Protein AF-A0A1Q4Z121-F1 (afdb_monomer_lite)

Secondary structure (DSSP, 8-state):
-HHHHHHHHHHHHHHHHHHHHHHTT-PPPHHHHHHHHHHHHHHHH-HHHHHHHHTT---SPPP---------------PPPP--------PPPHHHHHHHHHHHHHHHHHHHHHHHHHHHHHHHHHHHHHHHHHHHHHHHHHHHHHHHHHHHHHHHHHHHHHHHHHHHHHHHHHHHHHHHHHHHHHHHHHHHHHHHHHHHHHHHHHH--

Foldseek 3Di:
DVVVVVLVVLLVVLVVVQVVCVVVVRHDDPVRSVLSSQQSQQLVVDVVSVVCVVVVNCPDRDDRPPDDPDPDDDDDDDDDDDDDDDDDDDDDDPPPVVVVVVVVVVVVVVVVVVVVVVVVVVVVVVVVVVVVVVVVVVVVVVVVVVVVVVVVVVVVVVVVVVVVVVVVVVVVVVVVVVVVVVVVVVVVVVVVVVVVVVVVVVVVVVPPD

pLDDT: mean 79.65, std 21.48, range [29.28, 98.81]

Radius of gyration: 47.15 Å; chains: 1; bounding box: 92×35×162 Å

Structure (mmCIF, N/CA/C/O backbone):
data_AF-A0A1Q4Z121-F1
#
_entry.id   AF-A0A1Q4Z121-F1
#
loop_
_atom_site.group_PDB
_atom_site.id
_atom_site.type_symbol
_atom_site.label_atom_id
_atom_site.label_alt_id
_atom_site.label_comp_id
_atom_site.label_asym_id
_atom_site.label_entity_id
_atom_site.label_seq_id
_atom_site.pdbx_PDB_ins_code
_atom_site.Cartn_x
_atom_site.Cartn_y
_atom_site.Cartn_z
_atom_site.occupancy
_atom_site.B_iso_or_equiv
_atom_site.auth_seq_id
_atom_site.auth_comp_id
_atom_site.auth_asym_id
_atom_site.auth_atom_id
_atom_site.pdbx_PDB_model_num
ATOM 1 N N . MET A 1 1 ? 6.883 9.339 -44.380 1.00 45.78 1 MET A N 1
ATOM 2 C CA . MET A 1 1 ? 7.178 8.280 -43.385 1.00 45.78 1 MET A CA 1
ATOM 3 C C . MET A 1 1 ? 6.804 8.676 -41.949 1.00 45.78 1 MET A C 1
ATOM 5 O O . MET A 1 1 ? 6.258 7.829 -41.258 1.00 45.78 1 MET A O 1
ATOM 9 N N . ALA A 1 2 ? 6.999 9.931 -41.513 1.00 58.31 2 ALA A N 1
ATOM 10 C CA . ALA A 1 2 ? 6.717 10.377 -40.133 1.00 58.31 2 ALA A CA 1
ATOM 11 C C . ALA A 1 2 ? 5.246 10.229 -39.667 1.00 58.31 2 ALA A C 1
ATOM 13 O O . ALA A 1 2 ? 4.989 9.818 -38.541 1.00 58.31 2 ALA A O 1
ATOM 14 N N . SER A 1 3 ? 4.272 10.472 -40.552 1.00 67.38 3 SER A N 1
ATOM 15 C CA . SER A 1 3 ? 2.836 10.428 -40.212 1.00 67.38 3 SER A CA 1
ATOM 16 C C . SER A 1 3 ? 2.341 9.042 -39.750 1.00 67.38 3 SER A C 1
ATOM 18 O O . SER A 1 3 ? 1.486 8.954 -38.872 1.00 67.38 3 SER A O 1
ATOM 20 N N . ARG A 1 4 ? 2.919 7.945 -40.266 1.00 65.94 4 ARG A N 1
ATOM 21 C CA . ARG A 1 4 ? 2.495 6.575 -39.913 1.00 65.94 4 ARG A CA 1
ATOM 22 C C . ARG A 1 4 ? 2.974 6.158 -38.519 1.00 65.94 4 ARG A C 1
ATOM 24 O O . ARG A 1 4 ? 2.234 5.503 -37.796 1.00 65.94 4 ARG A O 1
ATOM 31 N N . GLN A 1 5 ? 4.190 6.566 -38.149 1.00 65.56 5 GLN A N 1
ATOM 32 C CA . GLN A 1 5 ? 4.759 6.334 -36.817 1.00 65.56 5 GLN A CA 1
ATOM 33 C C . GLN A 1 5 ? 4.049 7.183 -35.757 1.00 65.56 5 GLN A C 1
ATOM 35 O O . GLN A 1 5 ? 3.742 6.686 -34.678 1.00 65.56 5 GLN A O 1
ATOM 40 N N . GLN A 1 6 ? 3.713 8.433 -36.090 1.00 69.12 6 GLN A N 1
ATOM 41 C CA . GLN A 1 6 ? 2.928 9.304 -35.217 1.00 69.12 6 GLN A CA 1
ATOM 42 C C . GLN A 1 6 ? 1.536 8.723 -34.934 1.00 69.12 6 GLN A C 1
ATOM 44 O O . GLN A 1 6 ? 1.128 8.664 -33.779 1.00 69.12 6 GLN A O 1
ATOM 49 N N . HIS A 1 7 ? 0.838 8.230 -35.960 1.00 72.56 7 HIS A N 1
ATOM 50 C CA . HIS A 1 7 ? -0.481 7.618 -35.791 1.00 72.56 7 HIS A CA 1
ATOM 51 C C . HIS A 1 7 ? -0.432 6.378 -34.882 1.00 72.56 7 HIS A C 1
ATOM 53 O O . HIS A 1 7 ? -1.232 6.246 -33.962 1.00 72.56 7 HIS A O 1
ATOM 59 N N . GLN A 1 8 ? 0.570 5.512 -35.071 1.00 73.50 8 GLN A N 1
ATOM 60 C CA . GLN A 1 8 ? 0.782 4.335 -34.220 1.00 73.50 8 GLN A CA 1
ATOM 61 C C . GLN A 1 8 ? 1.051 4.708 -32.757 1.00 73.50 8 GLN A C 1
ATOM 63 O O . GLN A 1 8 ? 0.526 4.058 -31.854 1.00 73.50 8 GLN A O 1
ATOM 68 N N . LEU A 1 9 ? 1.836 5.764 -32.521 1.00 77.69 9 LEU A N 1
ATOM 69 C CA . LEU A 1 9 ? 2.133 6.249 -31.175 1.00 77.69 9 LEU A CA 1
ATOM 70 C C . LEU A 1 9 ? 0.883 6.821 -30.492 1.00 77.69 9 LEU A C 1
ATOM 72 O O . LEU A 1 9 ? 0.633 6.515 -29.328 1.00 77.69 9 LEU A O 1
ATOM 76 N N . VAL A 1 10 ? 0.077 7.605 -31.213 1.00 77.44 10 VAL A N 1
ATOM 77 C CA . VAL A 1 10 ? -1.160 8.191 -30.673 1.00 77.44 10 VAL A CA 1
ATOM 78 C C . VAL A 1 10 ? -2.188 7.108 -30.335 1.00 77.44 10 VAL A C 1
ATOM 80 O O . VAL A 1 10 ? -2.747 7.134 -29.241 1.00 77.44 10 VAL A O 1
ATOM 83 N N . THR A 1 11 ? -2.376 6.110 -31.202 1.00 75.94 11 THR A N 1
ATOM 84 C CA . THR A 1 11 ? -3.257 4.965 -30.917 1.00 75.94 11 THR A CA 1
ATOM 85 C C . THR A 1 11 ? -2.770 4.147 -29.718 1.00 75.94 11 THR A C 1
ATOM 87 O O . THR A 1 11 ? -3.571 3.701 -28.896 1.00 75.94 11 THR A O 1
ATOM 90 N N . ALA A 1 12 ? -1.455 3.960 -29.567 1.00 76.75 12 ALA A N 1
ATOM 91 C CA . ALA A 1 12 ? -0.898 3.279 -28.398 1.00 76.75 12 ALA A CA 1
ATOM 92 C C . ALA A 1 12 ? -1.146 4.071 -27.100 1.00 76.75 12 ALA A C 1
ATOM 94 O O . ALA A 1 12 ? -1.531 3.490 -26.088 1.00 76.75 12 ALA A O 1
ATOM 95 N N . LEU A 1 13 ? -0.985 5.397 -27.134 1.00 78.12 13 LEU A N 1
ATOM 96 C CA . LEU A 1 13 ? -1.256 6.283 -25.998 1.00 78.12 13 LEU A CA 1
ATOM 97 C C . LEU A 1 13 ? -2.737 6.284 -25.595 1.00 78.12 13 LEU A C 1
ATOM 99 O O . LEU A 1 13 ? -3.041 6.195 -24.406 1.00 78.12 13 LEU A O 1
ATOM 103 N N . ALA A 1 14 ? -3.654 6.326 -26.564 1.00 78.25 14 ALA A N 1
ATOM 104 C CA . ALA A 1 14 ? -5.091 6.288 -26.300 1.00 78.25 14 ALA A CA 1
ATOM 105 C C . ALA A 1 14 ? -5.534 4.959 -25.667 1.00 78.25 14 ALA A C 1
ATOM 107 O O . ALA A 1 14 ? -6.323 4.955 -24.722 1.00 78.25 14 ALA A O 1
ATOM 108 N N . ARG A 1 15 ? -4.970 3.829 -26.115 1.00 80.38 15 ARG A N 1
ATOM 109 C CA . ARG A 1 15 ? -5.227 2.509 -25.511 1.00 80.38 15 ARG A CA 1
ATOM 110 C C . ARG A 1 15 ? -4.712 2.415 -24.077 1.00 80.38 15 ARG A C 1
ATOM 112 O O . ARG A 1 15 ? -5.445 1.969 -23.203 1.00 80.38 15 ARG A O 1
ATOM 119 N N . THR A 1 16 ? -3.509 2.921 -23.811 1.00 82.94 16 THR A N 1
ATOM 120 C CA . THR A 1 16 ? -2.965 2.981 -22.445 1.00 82.94 16 THR A CA 1
ATOM 121 C C . THR A 1 16 ? -3.844 3.834 -21.524 1.00 82.94 16 THR A C 1
ATOM 123 O O . THR A 1 16 ? -4.100 3.451 -20.384 1.00 82.94 16 THR A O 1
ATOM 126 N N . ALA A 1 17 ? -4.365 4.964 -22.014 1.00 78.56 17 ALA A N 1
ATOM 127 C CA . ALA A 1 17 ? -5.310 5.786 -21.258 1.00 78.56 17 ALA A CA 1
ATOM 128 C C . ALA A 1 17 ? -6.631 5.042 -20.970 1.00 78.56 17 ALA A C 1
ATOM 130 O O . ALA A 1 17 ? -7.151 5.127 -19.857 1.00 78.56 17 ALA A O 1
ATOM 131 N N . ALA A 1 18 ? -7.136 4.264 -21.934 1.00 77.81 18 ALA A N 1
ATOM 132 C CA . ALA A 1 18 ? -8.317 3.414 -21.764 1.00 77.81 18 ALA A CA 1
ATOM 133 C C . ALA A 1 18 ? -8.128 2.364 -20.659 1.00 77.81 18 ALA A C 1
ATOM 135 O O . ALA A 1 18 ? -9.020 2.139 -19.838 1.00 77.81 18 ALA A O 1
ATOM 136 N N . ASP A 1 19 ? -6.960 1.723 -20.638 1.00 80.94 19 ASP A N 1
ATOM 137 C CA . ASP A 1 19 ? -6.625 0.669 -19.682 1.00 80.94 19 ASP A CA 1
ATOM 138 C C . ASP A 1 19 ? -6.449 1.225 -18.261 1.00 80.94 19 ASP A C 1
ATOM 140 O O . ASP A 1 19 ? -6.929 0.630 -17.290 1.00 80.94 19 ASP A O 1
ATOM 144 N N . LEU A 1 20 ? -5.846 2.410 -18.131 1.00 83.88 20 LEU A N 1
ATOM 145 C CA . LEU A 1 20 ? -5.756 3.136 -16.862 1.00 83.88 20 LEU A CA 1
ATOM 146 C C . LEU A 1 20 ? -7.139 3.530 -16.330 1.00 83.88 20 LEU A C 1
ATOM 148 O O . LEU A 1 20 ? -7.433 3.311 -15.156 1.00 83.88 20 LEU A O 1
ATOM 152 N N . ALA A 1 21 ? -8.016 4.049 -17.190 1.00 79.56 21 ALA A N 1
ATOM 153 C CA . ALA A 1 21 ? -9.373 4.428 -16.808 1.00 79.56 21 ALA A CA 1
ATOM 154 C C . ALA A 1 21 ? -10.216 3.209 -16.384 1.00 79.56 21 ALA A C 1
ATOM 156 O O . ALA A 1 21 ? -10.934 3.260 -15.383 1.00 79.56 21 ALA A O 1
ATOM 157 N N . ARG A 1 22 ? -10.049 2.065 -17.065 1.00 81.62 22 ARG A N 1
ATOM 158 C CA . ARG A 1 22 ? -10.663 0.787 -16.669 1.00 81.62 22 ARG A CA 1
ATOM 159 C C . ARG A 1 22 ? -10.181 0.321 -15.294 1.00 81.62 22 ARG A C 1
ATOM 161 O O . ARG A 1 22 ? -10.993 -0.116 -14.484 1.00 81.62 22 ARG A O 1
ATOM 168 N N . THR A 1 23 ? -8.886 0.463 -15.015 1.00 78.00 23 THR A N 1
ATOM 169 C CA . THR A 1 23 ? -8.283 0.120 -13.713 1.00 78.00 23 THR A CA 1
ATOM 170 C C . THR A 1 23 ? -8.795 1.034 -12.592 1.00 78.00 23 THR A C 1
ATOM 172 O O . THR A 1 23 ? -8.972 0.588 -11.463 1.00 78.00 23 THR A O 1
ATOM 175 N N . ALA A 1 24 ? -9.119 2.290 -12.912 1.00 79.62 24 ALA A N 1
ATOM 176 C CA . ALA A 1 24 ? -9.751 3.253 -12.009 1.00 79.62 24 ALA A CA 1
ATOM 177 C C . ALA A 1 24 ? -11.286 3.091 -11.881 1.00 79.62 24 ALA A C 1
ATOM 179 O O . ALA A 1 24 ? -11.941 3.916 -11.243 1.00 79.62 24 ALA A O 1
ATOM 180 N N . GLY A 1 25 ? -11.878 2.055 -12.490 1.00 77.00 25 GLY A N 1
ATOM 181 C CA . GLY A 1 25 ? -13.318 1.780 -12.429 1.00 77.00 25 GLY A CA 1
ATOM 182 C C . GLY A 1 25 ? -14.188 2.674 -13.320 1.00 77.00 25 GLY A C 1
ATOM 183 O O . GLY A 1 25 ? -15.404 2.700 -13.150 1.00 77.00 25 GLY A O 1
ATOM 184 N N . GLN A 1 26 ? -13.591 3.399 -14.269 1.00 78.56 26 GLN A N 1
ATOM 185 C CA . GLN A 1 26 ? -14.272 4.288 -15.216 1.00 78.56 26 GLN A CA 1
ATOM 186 C C . GLN A 1 26 ? -13.973 3.827 -16.654 1.00 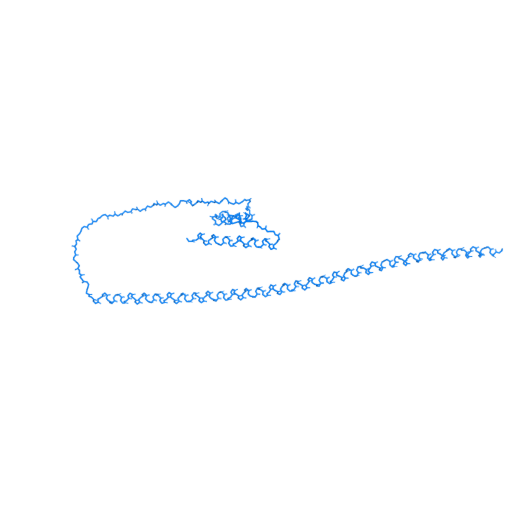78.56 26 GLN A C 1
ATOM 188 O O . GLN A 1 26 ? -13.114 4.402 -17.324 1.00 78.56 26 GLN A O 1
ATOM 193 N N . PRO A 1 27 ? -14.609 2.743 -17.140 1.00 77.12 27 PRO A N 1
ATOM 194 C CA . PRO A 1 27 ? -14.329 2.215 -18.470 1.00 77.12 27 PRO A CA 1
ATOM 195 C C . PRO A 1 27 ? -14.704 3.231 -19.556 1.00 77.12 27 PRO A C 1
ATOM 197 O O . PRO A 1 27 ? -15.816 3.756 -19.584 1.00 77.12 27 PRO A O 1
ATOM 200 N N . VAL A 1 28 ? -13.770 3.480 -20.470 1.00 77.38 28 VAL A N 1
ATOM 201 C CA . VAL A 1 28 ? -13.947 4.399 -21.601 1.00 77.38 28 VAL A CA 1
ATOM 202 C C . VAL A 1 28 ? -14.494 3.619 -22.797 1.00 77.38 28 VAL A C 1
ATOM 204 O O . VAL A 1 28 ? -13.984 2.545 -23.114 1.00 77.38 28 VAL A O 1
ATOM 207 N N . SER A 1 29 ? -15.540 4.136 -23.442 1.00 76.25 29 SER A N 1
ATOM 208 C CA . SER A 1 29 ? -16.157 3.519 -24.621 1.00 76.25 29 SER A CA 1
ATOM 209 C C . SER A 1 29 ? -15.385 3.840 -25.907 1.00 76.25 29 SER A C 1
ATOM 211 O O . SER A 1 29 ? -14.732 4.879 -26.005 1.00 76.25 29 SER A O 1
ATOM 213 N N . ASP A 1 30 ? -15.486 2.975 -26.920 1.00 72.19 30 ASP A N 1
ATOM 214 C CA . ASP A 1 30 ? -14.786 3.138 -28.207 1.00 72.19 30 ASP A CA 1
ATOM 215 C C . ASP A 1 30 ? -14.999 4.509 -28.888 1.00 72.19 30 ASP A C 1
ATOM 217 O O . ASP A 1 30 ? -14.025 5.063 -29.404 1.00 72.19 30 ASP A O 1
ATOM 221 N N . PRO A 1 31 ? -16.201 5.126 -28.855 1.00 72.88 31 PRO A N 1
ATOM 222 C CA . PRO A 1 31 ? -16.390 6.483 -29.374 1.00 72.88 31 PRO A CA 1
ATOM 223 C C . PRO A 1 31 ? -15.551 7.531 -28.631 1.00 72.88 31 PRO A C 1
ATOM 225 O O . PRO A 1 31 ? -14.963 8.408 -29.256 1.00 72.88 31 PRO A O 1
ATOM 228 N N . VAL A 1 32 ? -15.430 7.405 -27.307 1.00 72.94 32 VAL A N 1
ATOM 229 C CA . VAL A 1 32 ? -14.644 8.332 -26.479 1.00 72.94 32 VAL A CA 1
ATOM 230 C C . VAL A 1 32 ? -13.145 8.127 -26.708 1.00 72.94 32 VAL A C 1
ATOM 232 O O . VAL A 1 32 ? -12.384 9.091 -26.725 1.00 72.94 32 VAL A O 1
ATOM 235 N N . LEU A 1 33 ? -12.701 6.893 -26.965 1.00 74.06 33 LEU A N 1
ATOM 236 C CA . LEU A 1 33 ? -11.317 6.629 -27.372 1.00 74.06 33 LEU A CA 1
ATOM 237 C C . LEU A 1 33 ? -10.982 7.276 -28.714 1.00 74.06 33 LEU A C 1
ATOM 239 O O . LEU A 1 33 ? -9.911 7.866 -28.853 1.00 74.06 33 LEU A O 1
ATOM 243 N N . HIS A 1 34 ? -11.909 7.228 -29.669 1.00 72.94 34 HIS A N 1
ATOM 244 C CA . HIS A 1 34 ? -11.736 7.892 -30.956 1.00 72.94 34 HIS A CA 1
ATOM 245 C C . HIS A 1 34 ? -11.626 9.420 -30.809 1.00 72.94 34 HIS A C 1
ATOM 247 O O . HIS A 1 34 ? -10.771 10.041 -31.439 1.00 72.94 34 HIS A O 1
ATOM 253 N N . GLU A 1 35 ? -12.421 10.032 -29.930 1.00 71.50 35 GLU A N 1
ATOM 254 C CA . GLU A 1 35 ? -12.340 11.470 -29.631 1.00 71.50 35 GLU A CA 1
ATOM 255 C C . GLU A 1 35 ? -11.022 11.864 -28.939 1.00 71.50 35 GLU A C 1
ATOM 257 O O . GLU A 1 35 ? -10.434 12.912 -29.239 1.00 71.50 35 GLU A O 1
ATOM 262 N N . ILE A 1 36 ? -10.508 11.010 -28.049 1.00 75.62 36 ILE A N 1
ATOM 263 C CA . ILE A 1 36 ? -9.197 11.193 -27.410 1.00 75.62 36 ILE A CA 1
ATOM 264 C C . ILE A 1 36 ? -8.084 11.141 -28.462 1.00 75.62 36 ILE A C 1
ATOM 266 O O . ILE A 1 36 ? -7.213 12.014 -28.485 1.00 75.62 36 ILE A O 1
ATOM 270 N N . GLU A 1 37 ? -8.124 10.164 -29.371 1.00 77.00 37 GLU A N 1
ATOM 271 C CA . GLU A 1 37 ? -7.163 10.065 -30.472 1.00 77.00 37 GLU A CA 1
ATOM 272 C C . GLU A 1 37 ? -7.203 11.305 -31.371 1.00 77.00 37 GLU A C 1
ATOM 274 O O . GLU A 1 37 ? -6.148 11.848 -31.707 1.00 77.00 37 GLU A O 1
ATOM 279 N N . GLN A 1 38 ? -8.390 11.797 -31.729 1.00 72.25 38 GLN A N 1
ATOM 280 C CA . GLN A 1 38 ? -8.544 13.012 -32.535 1.00 72.25 38 GLN A CA 1
ATOM 281 C C . GLN A 1 38 ? -7.984 14.252 -31.828 1.00 72.25 38 GLN A C 1
ATOM 283 O O . GLN A 1 38 ? -7.268 15.047 -32.443 1.00 72.25 38 GLN A O 1
ATOM 288 N N . THR A 1 39 ? -8.225 14.384 -30.523 1.00 71.06 39 THR A N 1
ATOM 289 C CA . THR A 1 39 ? -7.695 15.489 -29.712 1.00 71.06 39 THR A CA 1
ATOM 290 C C . THR A 1 39 ? -6.166 15.473 -29.678 1.00 71.06 39 THR A C 1
ATOM 292 O O . THR A 1 39 ? -5.526 16.507 -29.881 1.00 71.06 39 THR A O 1
ATOM 295 N N . LEU A 1 40 ? -5.563 14.297 -29.488 1.00 73.12 40 LEU A N 1
ATOM 296 C CA . LEU A 1 40 ? -4.108 14.127 -29.486 1.00 73.12 40 LEU A CA 1
ATOM 297 C C . LEU A 1 40 ? -3.487 14.443 -30.853 1.00 73.12 40 LEU A C 1
ATOM 299 O O . LEU A 1 40 ? -2.443 15.093 -30.919 1.00 73.12 40 LEU A O 1
ATOM 303 N N . HIS A 1 41 ? -4.140 14.052 -31.951 1.00 74.94 41 HIS A N 1
ATOM 304 C CA . HIS A 1 41 ? -3.703 14.442 -33.293 1.00 74.94 41 HIS A CA 1
ATOM 305 C C . HIS A 1 41 ? -3.781 15.963 -33.496 1.00 74.94 41 HIS A C 1
ATOM 307 O O . HIS A 1 41 ? -2.830 16.553 -34.010 1.00 74.94 41 HIS A O 1
ATOM 313 N N . GLY A 1 42 ? -4.861 16.612 -33.049 1.00 69.19 42 GLY A N 1
ATOM 314 C CA . GLY A 1 42 ? -5.031 18.065 -33.146 1.00 69.19 42 GLY A CA 1
ATOM 315 C C . GLY A 1 42 ? -3.969 18.852 -32.372 1.00 69.19 42 GLY A C 1
ATOM 316 O O . GLY A 1 42 ? -3.417 19.823 -32.895 1.00 69.19 42 GLY A O 1
ATOM 317 N N . VAL A 1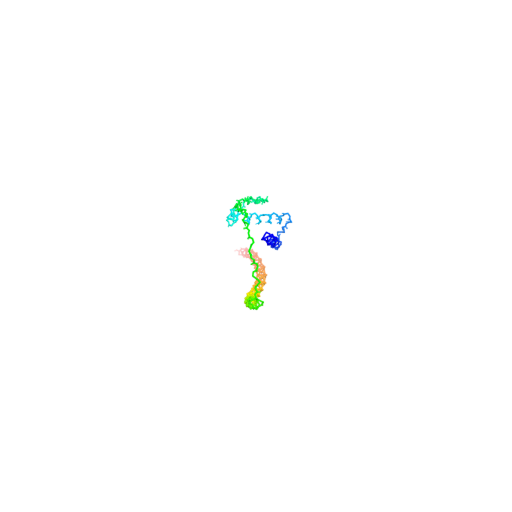 43 ? -3.628 18.391 -31.165 1.00 71.12 43 VAL A N 1
ATOM 318 C CA . VAL A 1 43 ? -2.568 18.959 -30.313 1.00 71.12 43 VAL A CA 1
ATOM 319 C C . VAL A 1 43 ? -1.192 18.847 -30.972 1.00 71.12 43 VAL A C 1
ATOM 321 O O . VAL A 1 43 ? -0.427 19.808 -30.964 1.00 71.12 43 VAL A O 1
ATOM 324 N N . LEU A 1 44 ? -0.874 17.695 -31.565 1.00 69.44 44 LEU A N 1
ATOM 325 C CA . LEU A 1 44 ? 0.429 17.466 -32.196 1.00 69.44 44 LEU A CA 1
ATOM 326 C C . LEU A 1 44 ? 0.573 18.161 -33.556 1.00 69.44 44 LEU A C 1
ATOM 328 O O . LEU A 1 44 ? 1.692 18.447 -33.975 1.00 69.44 44 LEU A O 1
ATOM 332 N N . ALA A 1 45 ? -0.535 18.431 -34.247 1.00 71.06 45 ALA A N 1
ATOM 333 C CA . ALA A 1 45 ? -0.529 19.118 -35.535 1.00 71.06 45 ALA A CA 1
ATOM 334 C C . ALA A 1 45 ? -0.404 20.649 -35.409 1.00 71.06 45 ALA A C 1
ATOM 336 O O . ALA A 1 45 ? 0.080 21.291 -36.339 1.00 71.06 45 ALA A O 1
ATOM 337 N N . HIS A 1 46 ? -0.805 21.241 -34.275 1.00 67.81 46 HIS A N 1
ATOM 338 C CA . HIS A 1 46 ? -0.871 22.696 -34.107 1.00 67.81 46 HIS A CA 1
ATOM 339 C C . HIS A 1 46 ? -0.156 23.170 -32.830 1.00 67.81 46 HIS A C 1
ATOM 341 O O . HIS A 1 46 ? -0.672 22.979 -31.725 1.00 67.81 46 HIS A O 1
ATOM 347 N N . PRO A 1 47 ? 0.975 23.893 -32.948 1.00 63.78 47 PRO A N 1
ATOM 348 C CA . PRO A 1 47 ? 1.734 24.386 -31.794 1.00 63.78 47 PRO A CA 1
ATOM 349 C C . PRO A 1 47 ? 0.909 25.240 -30.815 1.00 63.78 47 PRO A C 1
ATOM 351 O O . PRO A 1 47 ? 1.061 25.116 -29.601 1.00 63.78 47 PRO A O 1
ATOM 354 N N . GLY A 1 48 ? -0.026 26.053 -31.324 1.00 62.31 48 GLY A N 1
ATOM 355 C CA . GLY A 1 48 ? -0.918 26.875 -30.493 1.00 62.31 48 GLY A CA 1
ATOM 356 C C . GLY A 1 48 ? -1.976 26.080 -29.714 1.00 62.31 48 GLY A C 1
ATOM 357 O O . GLY A 1 48 ? -2.494 26.569 -28.711 1.00 62.31 48 GLY A O 1
ATOM 358 N N . VAL A 1 49 ? -2.285 24.850 -30.138 1.00 64.25 49 VAL A N 1
ATOM 359 C CA . VAL A 1 49 ? -3.190 23.927 -29.430 1.00 64.25 49 VAL A CA 1
ATOM 360 C C . VAL A 1 49 ? -2.422 23.177 -28.336 1.00 64.25 49 VAL A C 1
ATOM 362 O O . VAL A 1 49 ? -2.930 23.022 -27.225 1.00 64.25 49 VAL A O 1
ATOM 365 N N . ALA A 1 50 ? -1.162 22.806 -28.591 1.00 64.62 50 ALA A N 1
ATOM 366 C CA . ALA A 1 50 ? -0.269 22.224 -27.586 1.00 64.62 50 ALA A CA 1
ATOM 367 C C . ALA A 1 50 ? 0.010 23.162 -26.401 1.00 64.62 50 ALA A C 1
ATOM 369 O O . ALA A 1 50 ? 0.052 22.716 -25.254 1.00 64.62 50 ALA A O 1
ATOM 370 N N . GLU A 1 51 ? 0.135 24.466 -26.650 1.00 63.00 51 GLU A N 1
ATOM 371 C CA . GLU A 1 51 ? 0.315 25.467 -25.593 1.00 63.00 51 GLU A CA 1
ATOM 372 C C . GLU A 1 51 ? -0.944 25.653 -24.722 1.00 63.00 51 GLU A C 1
ATOM 374 O O . GLU A 1 51 ? -0.854 25.913 -23.521 1.00 63.00 51 GLU A O 1
ATOM 379 N N . GLN A 1 52 ? -2.136 25.491 -25.298 1.00 69.81 52 GLN A N 1
ATOM 380 C CA . GLN A 1 52 ? -3.394 25.538 -24.545 1.00 69.81 52 GLN A CA 1
ATOM 381 C C . GLN A 1 52 ? -3.623 24.257 -23.732 1.00 69.81 52 GLN A C 1
ATOM 383 O O . GLN A 1 52 ? -4.087 24.333 -22.590 1.00 69.81 52 GLN A O 1
ATOM 388 N N . TRP A 1 53 ? -3.237 23.102 -24.285 1.00 68.50 53 TRP A N 1
ATOM 389 C CA . TRP A 1 53 ? -3.248 21.810 -23.596 1.00 68.50 53 TRP A CA 1
ATOM 390 C C . TRP A 1 53 ? -2.298 21.790 -22.394 1.00 68.50 53 TRP A C 1
ATOM 392 O O . TRP A 1 53 ? -2.716 21.446 -21.290 1.00 68.50 53 TRP A O 1
ATOM 402 N N . SER A 1 54 ? -1.045 22.229 -22.563 1.00 68.00 54 SER A N 1
ATOM 403 C CA . SER A 1 54 ? -0.048 22.240 -21.478 1.00 68.00 54 SER A CA 1
ATOM 404 C C . SER A 1 54 ? -0.430 23.159 -20.312 1.00 68.00 54 SER A C 1
ATOM 406 O O . SER A 1 54 ? -0.001 22.943 -19.181 1.00 68.00 54 SER A O 1
ATOM 408 N N . ARG A 1 55 ? -1.281 24.159 -20.570 1.00 73.50 55 ARG A N 1
ATOM 409 C CA . ARG A 1 55 ? -1.836 25.079 -19.568 1.00 73.50 55 ARG A CA 1
ATOM 410 C C . ARG A 1 55 ? -3.167 24.615 -18.965 1.00 73.50 55 ARG A C 1
ATOM 412 O O . ARG A 1 55 ? -3.740 25.359 -18.172 1.00 73.50 55 ARG A O 1
ATOM 419 N N . GLY A 1 56 ? -3.681 23.443 -19.349 1.00 65.75 56 GLY A N 1
ATOM 420 C CA . GLY A 1 56 ? -4.948 22.902 -18.846 1.00 65.75 56 GLY A CA 1
ATOM 421 C C . GLY A 1 56 ? -6.183 23.714 -19.253 1.00 65.75 56 GLY A C 1
ATOM 422 O O . GLY A 1 56 ? -7.180 23.709 -18.539 1.00 65.75 56 GLY A O 1
ATOM 423 N N . ARG A 1 57 ? -6.122 24.453 -20.371 1.00 63.75 57 ARG A N 1
ATOM 424 C CA . ARG A 1 57 ? -7.199 25.347 -20.841 1.00 63.75 57 ARG A CA 1
ATOM 425 C C . ARG A 1 57 ? -7.860 24.875 -22.137 1.00 63.75 57 ARG A C 1
ATOM 427 O O . ARG A 1 57 ? -8.384 25.691 -22.891 1.00 63.75 57 ARG A O 1
ATOM 434 N N . LEU A 1 58 ? -7.836 23.575 -22.421 1.00 63.41 58 LEU A N 1
ATOM 435 C CA . LEU A 1 58 ? -8.547 23.039 -23.578 1.00 63.41 58 LEU A CA 1
ATOM 436 C C . LEU A 1 58 ? -10.036 22.884 -23.233 1.00 63.41 58 LEU A C 1
ATOM 438 O O . LEU A 1 58 ? -10.420 21.967 -22.517 1.00 63.41 58 LEU A O 1
ATOM 442 N N . VAL A 1 59 ? -10.871 23.814 -23.702 1.00 56.44 59 VAL A N 1
ATOM 443 C CA . VAL A 1 59 ? -12.313 23.851 -23.371 1.00 56.44 59 VAL A CA 1
ATOM 444 C C . VAL A 1 59 ? -13.165 23.097 -24.410 1.00 56.44 59 VAL A C 1
ATOM 446 O O . VAL A 1 59 ? -14.332 22.809 -24.156 1.00 56.44 59 VAL A O 1
ATOM 449 N N . LYS A 1 60 ? -12.598 22.747 -25.577 1.00 55.06 60 LYS A N 1
ATOM 450 C CA . LYS A 1 60 ? -13.246 21.968 -26.652 1.00 55.06 60 LYS A CA 1
ATOM 451 C C . LYS A 1 60 ? -12.235 21.108 -27.418 1.00 55.06 60 LYS A C 1
ATOM 453 O O . LYS A 1 60 ? -11.069 21.490 -27.523 1.00 55.06 60 LYS A O 1
ATOM 458 N N . VAL A 1 61 ? -12.707 19.988 -27.976 1.00 55.22 61 VAL A N 1
ATOM 459 C CA . VAL A 1 61 ? -11.947 19.140 -28.912 1.00 55.22 61 VAL A CA 1
ATOM 460 C C . VAL A 1 61 ? -11.554 19.985 -30.137 1.00 55.22 61 VAL A C 1
ATOM 462 O O . VAL A 1 61 ? -12.440 20.596 -30.740 1.00 55.22 61 VAL A O 1
ATOM 465 N N . PRO A 1 62 ? -10.257 20.080 -30.491 1.00 56.12 62 PRO A N 1
ATOM 466 C CA . PRO A 1 62 ? -9.812 20.802 -31.678 1.00 56.12 62 PRO A CA 1
ATOM 467 C C . PRO A 1 62 ? -10.363 20.126 -32.935 1.00 56.12 62 PRO A C 1
ATOM 469 O O . PRO A 1 62 ? -10.279 18.906 -33.066 1.00 56.12 62 PRO A O 1
ATOM 472 N N . GLU A 1 63 ? -10.908 20.911 -33.861 1.00 52.19 63 GLU A N 1
ATOM 473 C CA . GLU A 1 63 ? -11.414 20.393 -35.133 1.00 52.19 63 GLU A CA 1
ATOM 474 C C . GLU A 1 63 ? -10.263 19.736 -35.911 1.00 52.19 63 GLU A C 1
ATOM 476 O O . GLU A 1 63 ? -9.192 20.327 -36.088 1.00 52.19 63 GLU A O 1
ATOM 481 N N . ALA A 1 64 ? -10.454 18.484 -36.333 1.00 48.59 64 ALA A N 1
ATOM 482 C CA . ALA A 1 64 ? -9.444 17.742 -37.071 1.00 48.59 64 ALA A CA 1
ATOM 483 C C . ALA A 1 64 ? -9.250 18.377 -38.456 1.00 48.59 64 ALA A C 1
ATOM 485 O O . ALA A 1 64 ? -9.998 18.105 -39.394 1.00 48.59 64 ALA A O 1
ATOM 486 N N . ALA A 1 65 ? -8.231 19.225 -38.594 1.00 43.81 65 ALA A N 1
ATOM 487 C CA . ALA A 1 65 ? -7.834 19.761 -39.886 1.00 43.81 65 ALA A CA 1
ATOM 488 C C . ALA A 1 65 ? -7.204 18.644 -40.735 1.00 43.81 65 ALA A C 1
ATOM 490 O O . ALA A 1 65 ? -6.004 18.376 -40.666 1.00 43.81 65 ALA A O 1
ATOM 491 N N . VAL A 1 66 ? -8.017 17.983 -41.559 1.00 48.91 66 VAL A N 1
ATOM 492 C CA . VAL A 1 66 ? -7.519 17.267 -42.736 1.00 48.91 66 VAL A CA 1
ATOM 493 C C . VAL A 1 66 ? -7.322 18.313 -43.830 1.00 48.91 66 VAL A C 1
ATOM 495 O O . VAL A 1 66 ? -8.252 18.656 -44.551 1.00 48.91 66 VAL A O 1
ATOM 498 N N . GLY A 1 67 ? -6.118 18.870 -43.926 1.00 37.62 67 GLY A N 1
ATOM 499 C CA . GLY A 1 67 ? -5.791 19.838 -44.970 1.00 37.62 67 GLY A CA 1
ATOM 500 C C . GLY A 1 67 ? -4.415 20.449 -44.771 1.00 37.62 67 GLY A C 1
ATOM 501 O O . GLY A 1 67 ? -4.259 21.403 -44.017 1.00 37.62 67 GLY A O 1
ATOM 502 N N . PHE A 1 68 ? -3.408 19.904 -45.453 1.00 39.06 68 PHE A N 1
ATOM 503 C CA . PHE A 1 68 ? -2.140 20.607 -45.620 1.00 39.06 68 PHE A CA 1
ATOM 504 C C . PHE A 1 68 ? -2.371 21.769 -46.588 1.00 39.06 68 PHE A C 1
ATOM 506 O O . PHE A 1 68 ? -2.638 21.541 -47.766 1.00 39.06 68 PHE A O 1
ATOM 513 N N . ALA A 1 69 ? -2.278 22.999 -46.087 1.00 37.12 69 ALA A N 1
ATOM 514 C CA . ALA A 1 69 ? -2.193 24.183 -46.926 1.00 37.12 69 ALA A CA 1
ATOM 515 C C . ALA A 1 69 ? -0.800 24.247 -47.580 1.00 37.12 69 ALA A C 1
ATOM 517 O O . ALA A 1 69 ? 0.213 24.418 -46.905 1.00 37.12 69 ALA A O 1
ATOM 518 N N . ASP A 1 70 ? -0.811 24.037 -48.895 1.00 36.19 70 ASP A N 1
ATOM 519 C CA . ASP A 1 70 ? 0.062 24.581 -49.936 1.00 36.19 70 ASP A CA 1
ATOM 520 C C . ASP A 1 70 ? 1.580 24.630 -49.698 1.00 36.19 70 ASP A C 1
ATOM 522 O O . ASP A 1 70 ? 2.153 25.624 -49.252 1.00 36.19 70 ASP A O 1
ATOM 526 N N . VAL A 1 71 ? 2.264 23.599 -50.205 1.00 33.59 71 VAL A N 1
ATOM 527 C CA . VAL A 1 71 ? 3.596 23.790 -50.793 1.00 33.59 71 VAL A CA 1
ATOM 528 C C . VAL A 1 71 ? 3.385 24.291 -52.219 1.00 33.59 71 VAL A C 1
ATOM 530 O O . VAL A 1 71 ? 2.970 23.536 -53.097 1.00 33.59 71 VAL A O 1
ATOM 533 N N . THR A 1 72 ? 3.667 25.568 -52.452 1.00 34.12 72 THR A N 1
ATOM 534 C CA . THR A 1 72 ? 3.717 26.163 -53.789 1.00 34.12 72 THR A CA 1
ATOM 535 C C . THR A 1 72 ? 4.827 25.501 -54.623 1.00 34.12 72 THR A C 1
ATOM 537 O O . THR A 1 72 ? 5.995 25.522 -54.227 1.00 34.12 72 THR A O 1
ATOM 540 N N . PRO A 1 73 ? 4.525 24.910 -55.796 1.00 40.25 73 PRO A N 1
ATOM 541 C CA . PRO A 1 73 ? 5.547 24.447 -56.718 1.00 40.25 73 PRO A CA 1
ATOM 542 C C . PRO A 1 73 ? 5.874 25.584 -57.686 1.00 40.25 73 PRO A C 1
ATOM 544 O O . PRO A 1 73 ? 5.062 25.951 -58.533 1.00 40.25 73 PRO A O 1
ATOM 547 N N . GLY A 1 74 ? 7.071 26.152 -57.589 1.00 29.28 74 GLY A N 1
ATOM 548 C CA . GLY A 1 74 ? 7.493 27.125 -58.588 1.00 29.28 74 GLY A CA 1
ATOM 549 C C . GLY A 1 74 ? 8.852 27.734 -58.316 1.00 29.28 74 GLY A C 1
ATOM 550 O O . GLY A 1 74 ? 8.970 28.688 -57.557 1.00 29.28 74 GLY A O 1
ATOM 551 N N . THR A 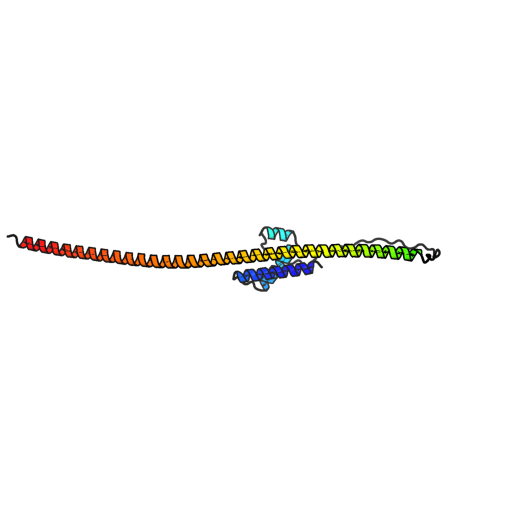1 75 ? 9.876 27.276 -59.030 1.00 32.56 75 THR A N 1
ATOM 552 C CA . THR A 1 75 ? 10.306 27.916 -60.289 1.00 32.56 75 THR A CA 1
ATOM 553 C C . THR A 1 75 ? 11.676 27.344 -60.659 1.00 32.56 75 THR A C 1
ATOM 555 O O . THR A 1 75 ? 12.675 27.609 -60.000 1.00 32.56 75 THR A O 1
ATOM 558 N N . VAL A 1 76 ? 11.724 26.566 -61.740 1.00 40.50 76 VAL A N 1
ATOM 559 C CA . VAL A 1 76 ? 12.954 26.258 -62.482 1.00 40.50 76 VAL A CA 1
ATOM 560 C C . VAL A 1 76 ? 12.952 27.121 -63.743 1.00 40.50 76 VAL A C 1
ATOM 562 O O . VAL A 1 76 ? 12.014 27.013 -64.532 1.00 40.50 76 VAL A O 1
ATOM 565 N N . PRO A 1 77 ? 13.988 27.946 -63.951 1.00 35.69 77 PRO A N 1
ATOM 566 C CA . PRO A 1 77 ? 14.434 28.323 -65.293 1.00 35.69 77 PRO A CA 1
ATOM 567 C C . PRO A 1 77 ? 15.975 28.213 -65.381 1.00 35.69 77 PRO A C 1
ATOM 569 O O . PRO A 1 77 ? 16.679 28.443 -64.410 1.00 35.69 77 PRO A O 1
ATOM 572 N N . THR A 1 78 ? 16.661 27.896 -66.471 1.00 31.42 78 THR A N 1
ATOM 573 C CA . THR A 1 78 ? 16.340 27.626 -67.867 1.00 31.42 78 THR A CA 1
ATOM 574 C C . THR A 1 78 ? 17.605 26.993 -68.460 1.00 31.42 78 THR A C 1
ATOM 576 O O . THR A 1 78 ? 18.728 27.371 -68.129 1.00 31.42 78 THR A O 1
ATOM 579 N N . ARG A 1 79 ? 17.415 26.029 -69.356 1.00 33.19 79 ARG A N 1
ATOM 580 C CA . ARG A 1 79 ? 18.428 25.430 -70.234 1.00 33.19 79 ARG A CA 1
ATOM 581 C C . ARG A 1 79 ? 18.807 26.393 -71.373 1.00 33.19 79 ARG A C 1
ATOM 583 O O . ARG A 1 79 ? 17.891 26.887 -72.025 1.00 33.19 79 ARG A O 1
ATOM 590 N N . PRO A 1 80 ? 20.094 26.535 -71.741 1.00 34.03 80 PRO A N 1
ATOM 591 C CA . PRO A 1 80 ? 20.477 26.905 -73.101 1.00 34.03 80 PRO A CA 1
ATOM 592 C C . PRO A 1 80 ? 20.684 25.665 -73.985 1.00 34.03 80 PRO A C 1
ATOM 594 O O . PRO A 1 80 ? 21.140 24.611 -73.540 1.00 34.03 80 PRO A O 1
ATOM 597 N N . ALA A 1 81 ? 20.284 25.809 -75.246 1.00 35.25 81 ALA A N 1
ATOM 598 C CA . ALA A 1 81 ? 20.368 24.833 -76.329 1.00 35.25 81 ALA A CA 1
ATOM 599 C C . ALA A 1 81 ? 21.811 24.712 -76.903 1.00 35.25 81 ALA A C 1
ATOM 601 O O . ALA A 1 81 ? 22.686 25.476 -76.500 1.00 35.25 81 ALA A O 1
ATOM 602 N N . PRO A 1 82 ? 22.080 23.721 -77.779 1.00 42.97 82 PRO A N 1
ATOM 603 C CA . PRO A 1 82 ? 23.396 23.113 -77.982 1.00 42.97 82 PRO A CA 1
ATOM 604 C C . PRO A 1 82 ? 24.242 23.805 -79.060 1.00 42.97 82 PRO A C 1
ATOM 606 O O . PRO A 1 82 ? 23.704 24.343 -80.024 1.00 42.97 82 PRO A O 1
ATOM 609 N N . ALA A 1 83 ? 25.567 23.701 -78.927 1.00 35.38 83 ALA A N 1
ATOM 610 C CA . ALA A 1 83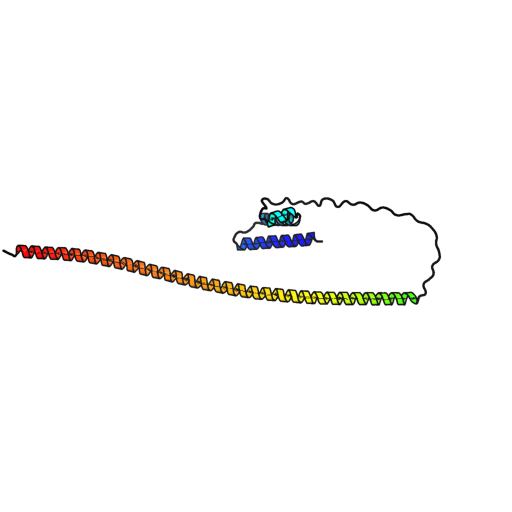 ? 26.528 24.000 -79.985 1.00 35.38 83 ALA A CA 1
ATOM 611 C C . ALA A 1 83 ? 27.278 22.722 -80.394 1.00 35.38 83 ALA A C 1
ATOM 613 O O . ALA A 1 83 ? 27.580 21.858 -79.571 1.00 35.38 83 ALA A O 1
ATOM 614 N N . GLU A 1 84 ? 27.498 22.621 -81.697 1.00 32.22 84 GLU A N 1
ATOM 615 C CA . GLU A 1 84 ? 27.968 21.484 -82.480 1.00 32.22 84 GLU A CA 1
ATOM 616 C C . GLU A 1 84 ? 29.466 21.177 -82.306 1.00 32.22 84 GLU A C 1
ATOM 618 O O . GLU A 1 84 ? 30.256 22.044 -81.937 1.00 32.22 84 GLU A O 1
ATOM 623 N N . GLY A 1 85 ? 29.863 19.957 -82.695 1.00 30.61 85 GLY A N 1
ATOM 624 C CA . GLY A 1 85 ? 31.224 19.676 -83.174 1.00 30.61 85 GLY A CA 1
ATOM 625 C C . GLY A 1 85 ? 31.921 18.466 -82.536 1.00 30.61 85 GLY A C 1
ATOM 626 O O . GLY A 1 85 ? 32.360 18.556 -81.391 1.00 30.61 85 GLY A O 1
ATOM 627 N N . PRO A 1 86 ? 32.090 17.340 -83.259 1.00 46.22 86 PRO A N 1
ATOM 628 C CA . PRO A 1 86 ? 32.760 16.146 -82.756 1.00 46.22 86 PRO A CA 1
ATOM 629 C C . PRO A 1 86 ? 34.282 16.269 -82.900 1.00 46.22 86 PRO A C 1
ATOM 631 O O . PRO A 1 86 ? 34.791 16.652 -83.950 1.00 46.22 86 PRO A O 1
ATOM 634 N N . THR A 1 87 ? 35.027 15.878 -81.867 1.00 40.50 87 THR A N 1
ATOM 635 C CA . THR A 1 87 ? 36.476 15.633 -81.963 1.00 40.50 87 THR A CA 1
ATOM 636 C C . THR A 1 87 ? 36.838 14.318 -81.264 1.00 40.50 87 THR A C 1
ATOM 638 O O . THR A 1 87 ? 36.079 13.832 -80.422 1.00 40.50 87 THR A O 1
ATOM 641 N N . PRO A 1 88 ? 37.920 13.650 -81.697 1.00 42.47 88 PRO A N 1
ATOM 642 C CA . PRO A 1 88 ? 37.992 12.197 -81.722 1.00 42.47 88 PRO A CA 1
ATOM 643 C C . PRO A 1 88 ? 38.271 11.589 -80.349 1.00 42.47 88 PRO A C 1
ATOM 645 O O . PRO A 1 88 ? 39.088 12.088 -79.574 1.00 42.47 88 PRO A O 1
ATOM 648 N N . ARG A 1 89 ? 37.641 10.432 -80.115 1.00 43.25 89 ARG A N 1
ATOM 649 C CA . ARG A 1 89 ? 38.021 9.444 -79.099 1.00 43.25 89 ARG A CA 1
ATOM 650 C C . ARG A 1 89 ? 39.538 9.232 -79.118 1.00 43.25 89 ARG A C 1
ATOM 652 O O . ARG A 1 89 ? 40.071 8.660 -80.063 1.00 43.25 89 ARG A O 1
ATOM 659 N N . LYS A 1 90 ? 40.212 9.630 -78.039 1.00 46.41 90 LYS A N 1
ATOM 660 C CA . LYS A 1 90 ? 41.424 8.940 -77.597 1.00 46.41 90 LYS A CA 1
ATOM 661 C C . LYS A 1 90 ? 40.971 7.749 -76.768 1.00 46.41 90 LYS A C 1
ATOM 663 O O . LYS A 1 90 ? 40.364 7.929 -75.714 1.00 46.41 90 LYS A O 1
ATOM 668 N N . GLU A 1 91 ? 41.222 6.554 -77.283 1.00 50.12 91 GLU A N 1
ATOM 669 C CA . GLU A 1 91 ? 41.146 5.320 -76.508 1.00 50.12 91 GLU A CA 1
ATOM 670 C C . GLU A 1 91 ? 42.062 5.452 -75.280 1.00 50.12 91 GLU A C 1
ATOM 672 O O . GLU A 1 91 ? 43.240 5.791 -75.433 1.00 50.12 91 GLU A O 1
ATOM 677 N N . PRO A 1 92 ? 41.549 5.261 -74.053 1.00 47.47 92 PRO A N 1
ATOM 678 C CA . PRO A 1 92 ? 42.406 5.190 -72.887 1.00 47.47 92 PRO A CA 1
ATOM 679 C C . PRO A 1 92 ? 43.164 3.861 -72.908 1.00 47.47 92 PRO A C 1
ATOM 681 O O . PRO A 1 92 ? 42.588 2.793 -73.104 1.00 47.47 92 PRO A O 1
ATOM 684 N N . GLU A 1 93 ? 44.476 3.935 -72.699 1.00 51.50 93 GLU A N 1
ATOM 685 C CA . GLU A 1 93 ? 45.320 2.752 -72.584 1.00 51.50 93 GLU A CA 1
ATOM 686 C C . GLU A 1 93 ? 44.840 1.829 -71.440 1.00 51.50 93 GLU A C 1
ATOM 688 O O . GLU A 1 93 ? 44.626 2.303 -70.314 1.00 51.50 93 GLU A O 1
ATOM 693 N N . PRO A 1 94 ? 44.737 0.507 -71.677 1.00 54.31 94 PRO A N 1
ATOM 694 C CA . PRO A 1 94 ? 44.058 -0.447 -70.790 1.00 54.31 94 PRO A CA 1
ATOM 695 C C . PRO A 1 94 ? 44.698 -0.631 -69.396 1.00 54.31 94 PRO A C 1
ATOM 697 O O . PRO A 1 94 ? 44.087 -1.231 -68.512 1.00 54.31 94 PRO A O 1
ATOM 700 N N . GLY A 1 95 ? 45.896 -0.088 -69.147 1.00 55.16 95 GLY A N 1
ATOM 701 C CA . GLY A 1 95 ? 46.605 -0.218 -67.865 1.00 55.16 95 GLY A CA 1
ATOM 702 C C . GLY A 1 95 ? 46.250 0.827 -66.794 1.00 55.16 95 GLY A C 1
ATOM 703 O O . GLY A 1 95 ? 46.338 0.538 -65.601 1.00 55.16 95 GLY A O 1
ATOM 704 N N . LYS A 1 96 ? 45.819 2.044 -67.169 1.00 57.00 96 LYS A N 1
ATOM 705 C CA . LYS A 1 96 ? 45.562 3.137 -66.197 1.00 57.00 96 LYS A CA 1
ATOM 706 C C . LYS A 1 96 ? 44.160 3.093 -65.579 1.00 57.00 96 LYS A C 1
ATOM 708 O O . LYS A 1 96 ? 43.963 3.585 -64.466 1.00 57.00 96 LYS A O 1
ATOM 713 N N . GLU A 1 97 ? 43.188 2.495 -66.264 1.00 61.47 97 GLU A N 1
ATOM 714 C CA . GLU A 1 97 ? 41.827 2.312 -65.740 1.00 61.47 97 GLU A CA 1
ATOM 715 C C . GLU A 1 97 ? 41.750 1.229 -64.660 1.00 61.47 97 GLU A C 1
ATOM 717 O O . GLU A 1 97 ? 41.054 1.428 -63.662 1.00 61.47 97 GLU A O 1
ATOM 722 N N . GLN A 1 98 ? 42.516 0.139 -64.794 1.00 65.31 98 GLN A N 1
ATOM 723 C CA . GLN A 1 98 ? 42.566 -0.928 -63.786 1.00 65.31 98 GLN A CA 1
ATOM 724 C C . GLN A 1 98 ? 43.114 -0.429 -62.441 1.00 65.31 98 GLN A C 1
ATOM 726 O O . GLN A 1 98 ? 42.518 -0.711 -61.402 1.00 65.31 98 GLN A O 1
ATOM 731 N N . GLY A 1 99 ? 44.172 0.393 -62.446 1.00 75.56 99 GLY A N 1
ATOM 732 C CA . GLY A 1 99 ? 44.711 1.003 -61.222 1.00 75.56 99 GLY A CA 1
ATOM 733 C C . GLY A 1 99 ? 43.705 1.925 -60.521 1.00 75.56 99 GLY A C 1
ATOM 734 O O . GLY A 1 99 ? 43.475 1.799 -59.319 1.00 75.56 99 GLY A O 1
ATOM 735 N N . ARG A 1 100 ? 43.018 2.792 -61.280 1.00 79.69 100 ARG A N 1
ATOM 736 C CA . ARG A 1 100 ? 41.980 3.691 -60.737 1.00 79.69 100 ARG A CA 1
ATOM 737 C C . ARG A 1 100 ? 40.745 2.940 -60.233 1.00 79.69 100 ARG A C 1
ATOM 739 O O . ARG A 1 100 ? 40.120 3.370 -59.267 1.00 79.69 100 ARG A O 1
ATOM 746 N N . ALA A 1 101 ? 40.368 1.840 -60.883 1.00 82.19 101 ALA A N 1
ATOM 747 C CA . ALA A 1 101 ? 39.279 0.980 -60.430 1.00 82.19 101 ALA A CA 1
ATOM 748 C C . ALA A 1 101 ? 39.644 0.233 -59.137 1.00 82.19 101 ALA A C 1
ATOM 750 O O . ALA A 1 101 ? 38.812 0.138 -58.238 1.00 82.1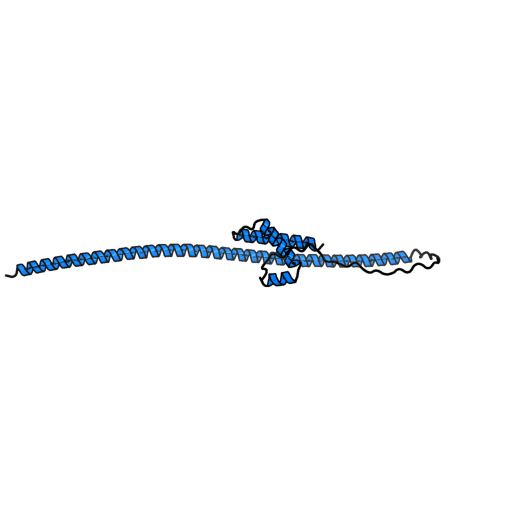9 101 ALA A O 1
ATOM 751 N N . SER A 1 102 ? 40.884 -0.248 -59.019 1.00 84.56 102 SER A N 1
ATOM 752 C CA . SER A 1 102 ? 41.392 -0.895 -57.805 1.00 84.56 102 SER A CA 1
ATOM 753 C C . SER A 1 102 ? 41.451 0.072 -56.619 1.00 84.56 102 SER A C 1
ATOM 755 O O . SER A 1 102 ? 41.012 -0.269 -55.523 1.00 84.56 102 SER A O 1
ATOM 757 N N . GLU A 1 103 ? 41.923 1.303 -56.833 1.00 89.19 103 GLU A N 1
ATOM 758 C CA . GLU A 1 103 ? 41.975 2.327 -55.782 1.00 89.19 103 GLU A CA 1
ATOM 759 C C . GLU A 1 103 ? 40.572 2.724 -55.295 1.00 89.19 103 GLU A C 1
ATOM 761 O O . GLU A 1 103 ? 40.344 2.837 -54.091 1.00 89.19 103 GLU A O 1
ATOM 766 N N . ARG A 1 104 ? 39.605 2.870 -56.214 1.00 91.12 104 ARG A N 1
ATOM 767 C CA . ARG A 1 104 ? 38.195 3.099 -55.856 1.00 91.12 104 ARG A CA 1
ATOM 768 C C . ARG A 1 104 ? 37.633 1.958 -55.015 1.00 91.12 104 ARG A C 1
ATOM 770 O O . ARG A 1 104 ? 37.132 2.217 -53.929 1.00 91.12 104 ARG A O 1
ATOM 777 N N . ARG A 1 105 ? 37.818 0.705 -55.448 1.00 92.38 105 ARG A N 1
ATOM 778 C CA . ARG A 1 105 ? 37.380 -0.473 -54.679 1.00 92.38 105 ARG A CA 1
ATOM 779 C C . ARG A 1 105 ? 37.994 -0.511 -53.280 1.00 92.38 105 ARG A C 1
ATOM 781 O O . ARG A 1 105 ? 37.295 -0.832 -52.330 1.00 92.38 105 ARG A O 1
ATOM 788 N N . MET A 1 106 ? 39.276 -0.175 -53.134 1.00 92.38 106 MET A N 1
ATOM 789 C CA . MET A 1 106 ? 39.933 -0.147 -51.823 1.00 92.38 106 MET A CA 1
ATOM 790 C C . MET A 1 106 ? 39.366 0.955 -50.915 1.00 92.38 106 MET A C 1
ATOM 792 O O . MET A 1 106 ? 39.152 0.707 -49.730 1.00 92.38 106 MET A O 1
ATOM 796 N N . ARG A 1 107 ? 39.069 2.142 -51.461 1.00 94.44 107 ARG A N 1
ATOM 797 C CA . ARG A 1 107 ? 38.399 3.227 -50.721 1.00 94.44 107 ARG A CA 1
ATOM 798 C C . ARG A 1 107 ? 36.979 2.844 -50.307 1.00 94.44 107 ARG A C 1
ATOM 800 O O . ARG A 1 107 ? 36.607 3.088 -49.164 1.00 94.44 107 ARG A O 1
ATOM 807 N N . ASP A 1 108 ? 36.220 2.223 -51.205 1.00 95.00 108 ASP A N 1
ATOM 808 C CA . ASP A 1 108 ? 34.851 1.777 -50.933 1.00 95.00 108 ASP A CA 1
ATOM 809 C C . ASP A 1 108 ? 34.830 0.680 -49.860 1.00 95.00 108 ASP A C 1
ATOM 811 O O . ASP A 1 108 ? 34.029 0.744 -48.933 1.00 95.00 108 ASP A O 1
ATOM 815 N N . LEU A 1 109 ? 35.764 -0.277 -49.921 1.00 96.31 109 LEU A N 1
ATOM 816 C CA . LEU A 1 109 ? 35.943 -1.288 -48.874 1.00 96.31 109 LEU A CA 1
ATOM 817 C C . LEU A 1 109 ? 36.345 -0.667 -47.533 1.00 96.31 109 LEU A C 1
ATOM 819 O O . LEU A 1 109 ? 35.857 -1.105 -46.497 1.00 96.31 109 LEU A O 1
ATOM 823 N N . GLY A 1 110 ? 37.224 0.340 -47.537 1.00 97.06 110 GLY A N 1
ATOM 824 C CA . GLY A 1 110 ? 37.594 1.078 -46.328 1.00 97.06 110 GLY A CA 1
ATOM 825 C C . GLY A 1 110 ? 36.388 1.771 -45.695 1.00 97.06 110 GLY A C 1
ATOM 826 O O . GLY A 1 110 ? 36.144 1.598 -44.507 1.00 97.06 110 GLY A O 1
ATOM 827 N N . ARG A 1 111 ? 35.586 2.470 -46.507 1.00 96.69 111 ARG A N 1
ATOM 828 C CA . ARG A 1 111 ? 34.342 3.111 -46.062 1.00 96.69 111 ARG A CA 1
ATOM 829 C C . ARG A 1 111 ? 33.355 2.094 -45.492 1.00 96.69 111 ARG A C 1
ATOM 831 O O . ARG A 1 111 ? 32.877 2.287 -44.385 1.00 96.69 111 ARG A O 1
ATOM 838 N N . ALA A 1 112 ? 33.103 1.003 -46.214 1.00 97.06 112 ALA A N 1
ATOM 839 C CA . ALA A 1 112 ? 32.178 -0.037 -45.774 1.00 97.06 112 ALA A CA 1
ATOM 840 C C . ALA A 1 112 ? 32.626 -0.701 -44.460 1.00 97.06 112 ALA A C 1
ATOM 842 O O . ALA A 1 112 ? 31.788 -1.051 -43.636 1.00 97.06 112 ALA A O 1
ATOM 843 N N . ARG A 1 113 ? 33.940 -0.856 -44.239 1.00 97.25 113 ARG A N 1
ATOM 844 C CA . ARG A 1 113 ? 34.480 -1.347 -42.961 1.00 97.25 113 ARG A CA 1
ATOM 845 C C . ARG A 1 113 ? 34.229 -0.365 -41.825 1.00 97.25 113 ARG A C 1
ATOM 847 O O . ARG A 1 113 ? 33.735 -0.788 -40.792 1.00 97.25 113 ARG A O 1
ATOM 854 N N . THR A 1 114 ? 34.512 0.920 -42.027 1.00 97.69 114 THR A N 1
ATOM 855 C CA . THR A 1 114 ? 34.239 1.947 -41.012 1.00 97.69 114 THR A CA 1
ATOM 856 C C . THR A 1 114 ? 32.747 2.036 -40.692 1.00 97.69 114 THR A C 1
ATOM 858 O O . THR A 1 114 ? 32.382 2.044 -39.525 1.00 97.69 114 THR A O 1
ATOM 861 N N . GLU A 1 115 ? 31.878 2.020 -41.705 1.00 97.81 115 GLU A N 1
ATOM 862 C CA . GLU A 1 115 ? 30.421 2.016 -41.507 1.00 97.81 115 GLU A CA 1
ATOM 863 C C . GLU A 1 115 ? 29.952 0.777 -40.724 1.00 97.81 115 GLU A C 1
ATOM 865 O O . GLU A 1 115 ? 29.086 0.890 -39.857 1.00 97.81 115 GLU A O 1
ATOM 870 N N . ALA A 1 116 ? 30.537 -0.399 -40.984 1.00 97.56 116 ALA A N 1
ATOM 871 C CA . ALA A 1 116 ? 30.243 -1.615 -40.228 1.00 97.56 116 ALA A CA 1
ATOM 872 C C . ALA A 1 116 ? 30.718 -1.522 -38.766 1.00 97.56 116 ALA A C 1
ATOM 874 O O . ALA A 1 116 ? 29.954 -1.841 -37.860 1.00 97.56 116 ALA A O 1
ATOM 875 N N . GLU A 1 117 ? 31.936 -1.032 -38.524 1.00 97.88 117 GLU A N 1
ATOM 876 C CA . GLU A 1 117 ? 32.477 -0.828 -37.172 1.00 97.88 117 GLU A CA 1
ATOM 877 C C . GLU A 1 117 ? 31.646 0.186 -36.368 1.00 97.88 117 GLU A C 1
ATOM 879 O O . GLU A 1 117 ? 31.368 -0.026 -35.187 1.00 97.88 117 GLU A O 1
ATOM 884 N N . GLU A 1 118 ? 31.203 1.275 -37.001 1.00 98.12 118 GLU A N 1
ATOM 885 C CA . GLU A 1 118 ? 30.318 2.267 -36.384 1.00 98.12 118 GLU A CA 1
ATOM 886 C C . GLU A 1 118 ? 28.942 1.680 -36.048 1.00 98.12 118 GLU A C 1
ATOM 888 O O . GLU A 1 118 ? 28.406 1.948 -34.967 1.00 98.12 118 GLU A O 1
ATOM 893 N N . ALA A 1 119 ? 28.384 0.863 -36.947 1.00 98.00 119 ALA A N 1
ATOM 894 C CA . ALA A 1 119 ? 27.122 0.169 -36.721 1.00 98.00 119 ALA A CA 1
ATOM 895 C C . ALA A 1 119 ? 27.227 -0.831 -35.559 1.00 98.00 119 ALA A C 1
ATOM 897 O O . ALA A 1 119 ? 26.367 -0.825 -34.678 1.00 98.00 119 ALA A O 1
ATOM 898 N N . ASP A 1 120 ? 28.295 -1.628 -35.500 1.00 98.06 120 ASP A N 1
ATOM 899 C CA . ASP A 1 120 ? 28.544 -2.565 -34.400 1.00 98.06 120 ASP A CA 1
ATOM 900 C C . ASP A 1 120 ? 28.731 -1.826 -33.066 1.00 98.06 120 ASP A C 1
ATOM 902 O O . ASP A 1 120 ? 28.181 -2.232 -32.037 1.00 98.06 120 ASP A O 1
ATOM 906 N N . ALA A 1 121 ? 29.439 -0.692 -33.077 1.00 98.12 121 ALA A N 1
ATOM 907 C CA . ALA A 1 121 ? 29.587 0.155 -31.898 1.00 98.12 121 ALA A CA 1
ATOM 908 C C . ALA A 1 121 ? 28.240 0.733 -31.428 1.00 98.12 121 ALA A C 1
ATOM 910 O O . ALA A 1 121 ? 27.982 0.793 -30.224 1.00 98.12 121 ALA A O 1
ATOM 911 N N . GLU A 1 122 ? 27.364 1.140 -32.351 1.00 98.12 122 GLU A N 1
ATOM 912 C CA . GLU A 1 122 ? 26.011 1.598 -32.018 1.00 98.12 122 GLU A CA 1
ATOM 913 C C . GLU A 1 122 ? 25.152 0.460 -31.455 1.00 98.12 122 GLU A C 1
ATOM 915 O O . GLU A 1 122 ? 24.485 0.662 -30.441 1.00 98.12 122 GLU A O 1
ATOM 920 N N . VAL A 1 123 ? 25.206 -0.748 -32.028 1.00 98.50 123 VAL A N 1
ATOM 921 C CA . VAL A 1 123 ? 24.521 -1.926 -31.465 1.00 98.50 123 VAL A CA 1
ATOM 922 C C . VAL A 1 123 ? 25.009 -2.203 -30.043 1.00 98.50 123 VAL A C 1
ATOM 924 O O . VAL A 1 123 ? 24.189 -2.441 -29.157 1.00 98.50 123 VAL A O 1
ATOM 927 N N . GLY A 1 124 ? 26.319 -2.108 -29.799 1.00 98.44 124 GLY A N 1
ATOM 928 C CA . GLY A 1 124 ? 26.905 -2.236 -28.465 1.00 98.44 124 GLY A CA 1
ATOM 929 C C . GLY A 1 124 ? 26.347 -1.210 -27.475 1.00 98.44 124 GLY A C 1
ATOM 930 O O . GLY A 1 124 ? 25.870 -1.591 -26.404 1.00 98.44 124 GLY A O 1
ATOM 931 N N . ARG A 1 125 ? 26.324 0.076 -27.855 1.00 98.62 125 ARG A N 1
ATOM 932 C CA . ARG A 1 125 ? 25.747 1.156 -27.031 1.00 98.62 125 ARG A CA 1
ATOM 933 C C . ARG A 1 125 ? 24.270 0.916 -26.725 1.00 98.62 125 ARG A C 1
ATOM 935 O O . ARG A 1 125 ? 23.869 0.956 -25.567 1.00 98.62 125 ARG A O 1
ATOM 942 N N . ARG A 1 126 ? 23.462 0.591 -27.739 1.00 98.44 126 ARG A N 1
ATOM 943 C CA . ARG A 1 126 ? 22.029 0.298 -27.557 1.00 98.44 126 ARG A CA 1
ATOM 944 C C . ARG A 1 126 ? 21.788 -0.942 -26.707 1.00 98.44 126 ARG A C 1
ATOM 946 O O . ARG A 1 126 ? 20.840 -0.970 -25.926 1.00 98.44 126 ARG A O 1
ATOM 953 N N . GLY A 1 127 ? 22.645 -1.953 -26.829 1.00 98.56 127 GLY A N 1
ATOM 954 C CA . GLY A 1 127 ? 22.615 -3.140 -25.981 1.00 98.56 127 GLY A CA 1
ATOM 955 C C . GLY A 1 127 ? 22.847 -2.803 -24.507 1.00 98.56 127 GLY A C 1
ATOM 956 O O . GLY A 1 127 ? 22.105 -3.289 -23.654 1.00 98.56 127 GLY A O 1
ATOM 957 N N . GLN A 1 128 ? 23.821 -1.937 -24.215 1.00 98.50 128 GLN A N 1
ATOM 958 C CA . GLN A 1 128 ? 24.097 -1.450 -22.859 1.00 98.50 128 GLN A CA 1
ATOM 959 C C . GLN A 1 128 ? 22.932 -0.625 -22.304 1.00 98.50 128 GLN A C 1
ATOM 961 O O . GLN A 1 128 ? 22.429 -0.942 -21.229 1.00 98.50 128 GLN A O 1
ATOM 966 N N . GLU A 1 129 ? 22.433 0.353 -23.066 1.00 98.44 129 GLU A N 1
ATOM 967 C CA . GLU A 1 129 ? 21.275 1.173 -22.678 1.00 98.44 129 GLU A CA 1
ATOM 968 C C . GLU A 1 129 ? 20.041 0.310 -22.359 1.00 98.44 129 GLU A C 1
ATOM 970 O O . GLU A 1 129 ? 19.326 0.557 -21.385 1.00 98.44 129 GLU A O 1
ATOM 975 N N . LEU A 1 130 ? 19.795 -0.733 -23.161 1.00 98.50 130 LEU A N 1
ATOM 976 C CA . LEU A 1 130 ? 18.708 -1.682 -22.934 1.00 98.50 130 LEU A CA 1
ATOM 977 C C . LEU A 1 130 ? 18.931 -2.529 -21.674 1.00 98.50 130 LEU A C 1
ATOM 979 O O . LEU A 1 130 ? 17.969 -2.806 -20.957 1.00 98.50 130 LEU A O 1
ATOM 983 N N . GLY A 1 131 ? 20.171 -2.941 -21.402 1.00 98.50 131 GLY A N 1
ATOM 984 C CA . GLY A 1 131 ? 20.545 -3.625 -20.162 1.00 98.50 131 GLY A CA 1
ATOM 985 C C . GLY A 1 131 ? 20.246 -2.762 -18.938 1.00 98.50 131 GLY A C 1
ATOM 986 O O . GLY A 1 131 ? 19.463 -3.158 -18.081 1.00 98.50 131 GLY A O 1
ATOM 987 N N . GLU A 1 132 ? 20.746 -1.528 -18.923 1.00 98.62 132 GLU A N 1
ATOM 988 C CA . GLU A 1 132 ? 20.511 -0.576 -17.833 1.00 98.62 132 GLU A CA 1
ATOM 989 C C . GLU A 1 132 ? 19.025 -0.234 -17.650 1.00 98.62 132 GLU A C 1
ATOM 991 O O . GLU A 1 132 ? 18.549 -0.021 -16.532 1.00 98.62 132 GLU A O 1
ATOM 996 N N . ALA A 1 133 ? 18.262 -0.146 -18.742 1.00 98.19 133 ALA A N 1
ATOM 997 C CA . ALA A 1 133 ? 16.820 0.062 -18.674 1.00 98.19 133 ALA A CA 1
ATOM 998 C C . ALA A 1 133 ? 16.099 -1.138 -18.037 1.00 98.19 133 ALA A C 1
ATOM 1000 O O . ALA A 1 133 ? 15.203 -0.939 -17.216 1.00 98.19 133 ALA A O 1
ATOM 1001 N N . ARG A 1 134 ? 16.507 -2.370 -18.369 1.00 98.56 134 ARG A N 1
ATOM 1002 C CA . ARG A 1 134 ? 15.959 -3.599 -17.774 1.00 98.56 134 ARG A CA 1
ATOM 1003 C C . ARG A 1 134 ? 16.303 -3.721 -16.297 1.00 98.56 134 ARG A C 1
ATOM 1005 O O . ARG A 1 134 ? 15.415 -4.037 -15.512 1.00 98.56 134 ARG A O 1
ATOM 1012 N N . ASP A 1 135 ? 17.533 -3.407 -15.910 1.00 98.56 135 ASP A N 1
ATOM 1013 C CA . ASP A 1 135 ? 17.953 -3.448 -14.507 1.00 98.56 135 ASP A CA 1
ATOM 1014 C C . ASP A 1 135 ? 17.176 -2.426 -13.671 1.00 98.56 135 ASP A C 1
ATOM 1016 O O . ASP A 1 135 ? 16.656 -2.750 -12.602 1.00 98.56 135 ASP A O 1
ATOM 1020 N N . ARG A 1 136 ? 16.994 -1.205 -14.195 1.00 98.56 136 ARG A N 1
ATOM 1021 C CA . ARG A 1 136 ? 16.138 -0.191 -13.560 1.00 98.56 136 ARG A CA 1
ATOM 1022 C C . ARG A 1 136 ? 14.683 -0.637 -13.462 1.00 98.56 136 ARG A C 1
ATOM 1024 O O . ARG A 1 136 ? 14.053 -0.399 -12.434 1.00 98.56 136 ARG A O 1
ATOM 1031 N N . GLN A 1 137 ? 14.148 -1.281 -14.499 1.00 98.44 137 GLN A N 1
ATOM 1032 C CA . GLN A 1 137 ? 12.792 -1.826 -14.476 1.00 98.44 137 GLN A CA 1
ATOM 1033 C C . GLN A 1 137 ? 12.648 -2.924 -13.413 1.00 98.44 137 GLN A C 1
ATOM 1035 O O . GLN A 1 137 ? 11.673 -2.910 -12.665 1.00 98.44 137 GLN A O 1
ATOM 1040 N N . ALA A 1 138 ? 13.611 -3.843 -13.322 1.00 98.44 138 ALA A N 1
ATOM 1041 C CA . ALA A 1 138 ? 13.608 -4.912 -12.329 1.00 98.44 138 ALA A CA 1
ATOM 1042 C C . ALA A 1 138 ? 13.678 -4.348 -10.904 1.00 98.44 138 ALA A C 1
ATOM 1044 O O . ALA A 1 138 ? 12.846 -4.697 -10.071 1.00 98.44 138 ALA A O 1
ATOM 1045 N N . ALA A 1 139 ? 14.591 -3.405 -10.648 1.00 98.38 139 ALA A N 1
ATOM 1046 C CA . ALA A 1 139 ? 14.712 -2.744 -9.350 1.00 98.38 139 ALA A CA 1
ATOM 1047 C C . ALA A 1 139 ? 13.432 -1.985 -8.962 1.00 98.38 139 ALA A C 1
ATOM 1049 O O . ALA A 1 139 ? 12.958 -2.096 -7.832 1.00 98.38 139 ALA A O 1
ATOM 1050 N N . ALA A 1 140 ? 12.832 -1.248 -9.903 1.00 98.12 140 ALA A N 1
ATOM 1051 C CA . ALA A 1 140 ? 11.558 -0.572 -9.676 1.00 98.12 140 ALA A CA 1
ATOM 1052 C C . ALA A 1 140 ? 10.422 -1.567 -9.380 1.00 98.12 140 ALA A C 1
ATOM 1054 O O . ALA A 1 140 ? 9.601 -1.305 -8.503 1.00 98.12 140 ALA A O 1
ATOM 1055 N N . GLY A 1 141 ? 10.402 -2.713 -10.069 1.00 98.38 141 GLY A N 1
ATOM 1056 C CA . GLY A 1 141 ? 9.470 -3.810 -9.808 1.00 98.38 141 GLY A CA 1
ATOM 1057 C C . GLY A 1 141 ? 9.608 -4.362 -8.389 1.00 98.38 141 GLY A C 1
ATOM 1058 O O . GLY A 1 141 ? 8.627 -4.382 -7.651 1.00 98.38 141 GLY A O 1
ATOM 1059 N N . SER A 1 142 ? 10.827 -4.705 -7.963 1.00 98.56 142 SER A N 1
ATOM 1060 C CA . SER A 1 142 ? 11.083 -5.187 -6.598 1.00 98.56 142 SER A CA 1
ATOM 1061 C C . SER A 1 142 ? 10.684 -4.160 -5.535 1.00 98.56 142 SER A C 1
ATOM 1063 O O . SER A 1 142 ? 10.032 -4.506 -4.554 1.00 98.56 142 SER A O 1
ATOM 1065 N N . HIS A 1 143 ? 10.984 -2.876 -5.746 1.00 98.12 143 HIS A N 1
ATOM 1066 C CA . HIS A 1 143 ? 10.550 -1.824 -4.824 1.00 98.12 143 HIS A CA 1
ATOM 1067 C C . HIS A 1 143 ? 9.026 -1.674 -4.754 1.00 98.12 143 HIS A C 1
ATOM 1069 O O . HIS A 1 143 ? 8.488 -1.397 -3.677 1.00 98.12 143 HIS A O 1
ATOM 1075 N N . ALA A 1 144 ? 8.323 -1.847 -5.875 1.00 98.44 144 ALA A N 1
ATOM 1076 C CA . ALA A 1 144 ? 6.866 -1.817 -5.905 1.00 98.44 144 ALA A CA 1
ATOM 1077 C C . ALA A 1 144 ? 6.261 -3.008 -5.143 1.00 98.44 144 ALA A C 1
ATOM 1079 O O . ALA A 1 144 ? 5.323 -2.815 -4.369 1.00 98.44 144 ALA A O 1
ATOM 1080 N N . GLU A 1 145 ? 6.823 -4.208 -5.300 1.00 98.56 145 GLU A N 1
ATOM 1081 C CA . GLU A 1 145 ? 6.415 -5.405 -4.553 1.00 98.56 145 GLU A CA 1
ATOM 1082 C C . GLU A 1 145 ? 6.629 -5.223 -3.046 1.00 98.56 145 GLU A C 1
ATOM 1084 O O . GLU A 1 145 ? 5.695 -5.389 -2.262 1.00 98.56 145 GLU A O 1
ATOM 1089 N N . GLU A 1 146 ? 7.810 -4.762 -2.627 1.00 98.69 146 GLU A N 1
ATOM 1090 C CA . GLU A 1 146 ? 8.092 -4.461 -1.220 1.00 98.69 146 GLU A CA 1
ATOM 1091 C C . GLU A 1 146 ? 7.136 -3.409 -0.642 1.00 98.69 146 GLU A C 1
ATOM 1093 O O . GLU A 1 146 ? 6.700 -3.509 0.509 1.00 98.69 146 GLU A O 1
ATOM 1098 N N . ALA A 1 147 ? 6.812 -2.370 -1.417 1.00 98.38 147 ALA A N 1
ATOM 1099 C CA . ALA A 1 147 ? 5.853 -1.356 -1.001 1.00 98.38 147 ALA A CA 1
ATOM 1100 C C . ALA A 1 147 ? 4.449 -1.948 -0.834 1.00 98.38 147 ALA A C 1
ATOM 1102 O O . ALA A 1 147 ? 3.797 -1.680 0.177 1.00 98.38 147 ALA A O 1
ATOM 1103 N N . ALA A 1 148 ? 4.008 -2.789 -1.771 1.00 98.44 148 ALA A N 1
ATOM 1104 C CA . ALA A 1 148 ? 2.729 -3.482 -1.682 1.00 98.44 148 ALA A CA 1
ATOM 1105 C C . ALA A 1 148 ? 2.669 -4.408 -0.455 1.00 98.44 148 ALA A C 1
ATOM 1107 O O . ALA A 1 148 ? 1.649 -4.459 0.230 1.00 98.44 148 ALA A O 1
ATOM 1108 N N . ASP A 1 149 ? 3.757 -5.106 -0.135 1.00 98.75 149 ASP A N 1
ATOM 1109 C CA . ASP A 1 149 ? 3.860 -5.958 1.052 1.00 98.75 149 ASP A CA 1
ATOM 1110 C C . ASP A 1 149 ? 3.731 -5.154 2.348 1.00 98.75 149 ASP A C 1
ATOM 1112 O O . ASP A 1 149 ? 3.013 -5.565 3.263 1.00 98.75 149 ASP A O 1
ATOM 1116 N N . ARG A 1 150 ? 4.384 -3.986 2.424 1.00 98.75 150 ARG A N 1
ATOM 1117 C CA . ARG A 1 150 ? 4.253 -3.074 3.571 1.00 98.75 150 ARG A CA 1
ATOM 1118 C C . ARG A 1 150 ? 2.818 -2.581 3.741 1.00 98.75 150 ARG A C 1
ATOM 1120 O O . ARG A 1 150 ? 2.329 -2.563 4.867 1.00 98.75 150 ARG A O 1
ATOM 1127 N N . VAL A 1 151 ? 2.139 -2.232 2.646 1.00 98.75 151 VAL A N 1
ATOM 1128 C CA . VAL A 1 151 ? 0.727 -1.817 2.681 1.00 98.75 151 VAL A CA 1
ATOM 1129 C C . VAL A 1 151 ? -0.154 -2.945 3.217 1.00 98.75 151 VAL A C 1
ATOM 1131 O O . VAL A 1 151 ? -0.888 -2.722 4.174 1.00 98.75 151 VAL A O 1
ATOM 1134 N N . ARG A 1 152 ? -0.018 -4.174 2.698 1.00 98.81 152 ARG A N 1
ATOM 1135 C CA . ARG A 1 152 ? -0.819 -5.320 3.169 1.00 98.81 152 ARG A CA 1
ATOM 1136 C C . ARG A 1 152 ? -0.614 -5.612 4.656 1.00 98.81 152 ARG A C 1
ATOM 1138 O O . ARG A 1 152 ? -1.572 -5.936 5.355 1.00 98.81 152 ARG A O 1
ATOM 1145 N N . ARG A 1 153 ? 0.620 -5.490 5.160 1.00 98.81 153 ARG A N 1
ATOM 1146 C CA . ARG A 1 153 ? 0.908 -5.644 6.598 1.00 98.81 153 ARG A CA 1
ATOM 1147 C C . ARG A 1 153 ? 0.234 -4.553 7.428 1.00 98.81 153 ARG A C 1
ATOM 1149 O O . ARG A 1 153 ? -0.442 -4.877 8.398 1.00 98.81 153 ARG A O 1
ATOM 1156 N N . ALA A 1 154 ? 0.355 -3.293 7.014 1.00 98.62 154 ALA A N 1
ATOM 1157 C CA . ALA A 1 154 ? -0.279 -2.173 7.705 1.00 98.62 154 ALA A CA 1
ATOM 1158 C C . ALA A 1 154 ? -1.816 -2.282 7.713 1.00 98.62 154 ALA A C 1
ATOM 1160 O O . ALA A 1 154 ? -2.452 -1.991 8.723 1.00 98.62 154 ALA A O 1
ATOM 1161 N N . GLU A 1 155 ? -2.426 -2.742 6.619 1.00 98.75 155 GLU A N 1
ATOM 1162 C CA . GLU A 1 155 ? -3.870 -2.998 6.552 1.00 98.75 155 GLU A CA 1
ATOM 1163 C C . GLU A 1 155 ? -4.301 -4.116 7.504 1.00 98.75 155 GLU A C 1
ATOM 1165 O O . GLU A 1 155 ? -5.328 -3.994 8.177 1.00 98.75 155 GLU A O 1
ATOM 1170 N N . HIS A 1 156 ? -3.509 -5.187 7.598 1.00 98.75 156 HIS A N 1
ATOM 1171 C CA . HIS A 1 156 ? -3.759 -6.267 8.546 1.00 98.75 156 HIS A CA 1
ATOM 1172 C C . HIS A 1 156 ? -3.684 -5.770 9.996 1.00 98.75 156 HIS A C 1
ATOM 1174 O O . HIS A 1 156 ? -4.617 -5.991 10.767 1.00 98.75 156 HIS A O 1
ATOM 1180 N N . GLU A 1 157 ? -2.626 -5.037 10.349 1.00 98.75 157 GLU A N 1
ATOM 1181 C CA . GLU A 1 157 ? -2.455 -4.437 11.677 1.00 98.75 157 GLU A CA 1
ATOM 1182 C C . GLU A 1 157 ? -3.601 -3.478 12.025 1.00 98.75 157 GLU A C 1
ATOM 1184 O O . GLU A 1 157 ? -4.149 -3.539 13.126 1.00 98.75 157 GLU A O 1
ATOM 1189 N N . LEU A 1 158 ? -4.028 -2.641 11.074 1.00 98.81 158 LEU A N 1
ATOM 1190 C CA . LEU A 1 158 ? -5.182 -1.760 11.245 1.00 98.81 158 LEU A CA 1
ATOM 1191 C C . LEU A 1 158 ? -6.474 -2.557 11.475 1.00 98.81 158 LEU A C 1
ATOM 1193 O O . LEU A 1 158 ? -7.306 -2.166 12.296 1.00 98.81 158 LEU A O 1
ATOM 1197 N N . GLY A 1 159 ? -6.655 -3.666 10.757 1.00 98.75 159 GLY A N 1
ATOM 1198 C CA . GLY A 1 159 ? -7.787 -4.570 10.937 1.00 98.75 159 GLY A CA 1
ATOM 1199 C C . GLY A 1 159 ? -7.837 -5.166 12.344 1.00 98.75 159 GLY A C 1
ATOM 1200 O O . GLY A 1 159 ? -8.889 -5.143 12.984 1.00 98.75 159 GLY A O 1
ATOM 1201 N N . GLU A 1 160 ? -6.704 -5.647 12.853 1.00 98.81 160 GLU A N 1
ATOM 1202 C CA . GLU A 1 160 ? -6.601 -6.187 14.213 1.00 98.81 160 GLU A CA 1
ATOM 1203 C C . GLU A 1 160 ? -6.803 -5.102 15.280 1.00 98.81 160 GLU A C 1
ATOM 1205 O O . GLU A 1 160 ? -7.562 -5.307 16.230 1.00 98.81 160 GLU A O 1
ATOM 1210 N N . ALA A 1 161 ? -6.228 -3.911 15.090 1.00 98.62 161 ALA A N 1
ATOM 1211 C CA . ALA A 1 161 ? -6.425 -2.779 15.993 1.00 98.62 161 ALA A CA 1
ATOM 1212 C C . ALA A 1 161 ? -7.905 -2.371 16.099 1.00 98.62 161 ALA A C 1
ATOM 1214 O O . ALA A 1 161 ? -8.405 -2.151 17.200 1.00 98.62 161 ALA A O 1
ATOM 1215 N N . ARG A 1 162 ? -8.641 -2.347 14.979 1.00 98.75 162 ARG A N 1
ATOM 1216 C CA . ARG A 1 162 ? -10.089 -2.062 14.966 1.00 98.75 162 ARG A CA 1
ATOM 1217 C C . ARG A 1 162 ? -10.908 -3.131 15.688 1.00 98.75 162 ARG A C 1
ATOM 1219 O O . ARG A 1 162 ? -11.868 -2.805 16.383 1.00 98.75 162 ARG A O 1
ATOM 1226 N N . LYS A 1 163 ? -10.548 -4.411 15.545 1.00 98.75 163 LYS A N 1
ATOM 1227 C CA . LYS A 1 163 ? -11.203 -5.494 16.300 1.00 98.75 163 LYS A CA 1
ATOM 1228 C C . LYS A 1 163 ? -10.965 -5.328 17.799 1.00 98.75 163 LYS A C 1
ATOM 1230 O O . LYS A 1 163 ? -11.909 -5.448 18.576 1.00 98.75 163 LYS A O 1
ATOM 1235 N N . ALA A 1 164 ? -9.731 -5.014 18.194 1.00 98.69 164 ALA A N 1
ATOM 1236 C CA . ALA A 1 164 ? -9.378 -4.763 19.586 1.00 98.69 164 ALA A CA 1
ATOM 1237 C C . ALA A 1 164 ? -10.124 -3.544 20.156 1.00 98.69 164 ALA A C 1
ATOM 1239 O O . ALA A 1 164 ? -10.671 -3.628 21.254 1.00 98.69 164 ALA A O 1
ATOM 1240 N N . GLU A 1 165 ? -10.219 -2.450 19.394 1.00 98.69 165 GLU A N 1
ATOM 1241 C CA . GLU A 1 165 ? -11.007 -1.265 19.750 1.00 98.69 165 GLU A CA 1
ATOM 1242 C C . GLU A 1 165 ? -12.483 -1.622 19.968 1.00 98.69 165 GLU A C 1
ATOM 1244 O O . GLU A 1 165 ? -13.056 -1.287 21.004 1.00 98.69 165 GLU A O 1
ATOM 1249 N N . SER A 1 166 ? -13.092 -2.362 19.036 1.00 98.62 166 SER A N 1
ATOM 1250 C CA . SER A 1 166 ? -14.487 -2.791 19.161 1.00 98.62 166 SER A CA 1
ATOM 1251 C C . SER A 1 166 ? -14.712 -3.693 20.377 1.00 98.62 166 SER A C 1
ATOM 1253 O O . SER A 1 166 ? -15.728 -3.552 21.059 1.00 98.62 166 SER A O 1
ATOM 1255 N N . ALA A 1 167 ? -13.789 -4.615 20.660 1.00 98.62 167 ALA A N 1
ATOM 1256 C CA . ALA A 1 167 ? -13.872 -5.495 21.822 1.00 98.62 167 ALA A CA 1
ATOM 1257 C C . ALA A 1 167 ? -13.749 -4.703 23.133 1.00 98.62 167 ALA A C 1
ATOM 1259 O O . ALA A 1 167 ? -14.550 -4.892 24.048 1.00 98.62 167 ALA A O 1
ATOM 1260 N N . ALA A 1 168 ? -12.801 -3.766 23.207 1.00 98.56 168 ALA A N 1
ATOM 1261 C CA . ALA A 1 168 ? -12.652 -2.876 24.353 1.00 98.56 168 ALA A CA 1
ATOM 1262 C C . ALA A 1 168 ? -13.900 -2.002 24.556 1.00 98.56 168 ALA A C 1
ATOM 1264 O O . ALA A 1 168 ? -14.374 -1.858 25.681 1.00 98.56 168 ALA A O 1
ATOM 1265 N N . GLY A 1 169 ? -14.480 -1.478 23.471 1.00 98.69 169 GLY A N 1
ATOM 1266 C CA . GLY A 1 169 ? -15.730 -0.721 23.509 1.00 98.69 169 GLY A CA 1
ATOM 1267 C C . GLY A 1 169 ? -16.897 -1.531 24.081 1.00 98.69 169 GLY A C 1
ATOM 1268 O O . GLY A 1 169 ? -17.653 -1.014 24.905 1.00 98.69 169 GLY A O 1
ATOM 1269 N N . ALA A 1 170 ? -17.011 -2.812 23.718 1.00 98.69 170 ALA A N 1
ATOM 1270 C CA . ALA A 1 170 ? -18.024 -3.706 24.278 1.00 98.69 170 ALA A CA 1
ATOM 1271 C C . ALA A 1 170 ? -17.833 -3.921 25.789 1.00 98.69 170 ALA A C 1
ATOM 1273 O O . ALA A 1 170 ? -18.796 -3.807 26.546 1.00 98.69 170 ALA A O 1
ATOM 1274 N N . VAL A 1 171 ? -16.592 -4.140 26.238 1.00 98.69 171 VAL A N 1
ATOM 1275 C CA . VAL A 1 171 ? -16.266 -4.284 27.669 1.00 98.69 171 VAL A CA 1
ATOM 1276 C C . VAL A 1 171 ? -16.598 -3.009 28.448 1.00 98.69 171 VAL A C 1
ATOM 1278 O O . VAL A 1 171 ? -17.178 -3.079 29.530 1.00 98.69 171 VAL A O 1
ATOM 1281 N N . VAL A 1 172 ? -16.273 -1.832 27.903 1.00 98.81 172 VAL A N 1
ATOM 1282 C CA . VAL A 1 172 ? -16.607 -0.542 28.529 1.00 98.81 172 VAL A CA 1
ATOM 1283 C C . VAL A 1 172 ? -18.120 -0.360 28.641 1.00 98.81 172 VAL A C 1
ATOM 1285 O O . VAL A 1 172 ? -18.608 0.058 29.693 1.00 98.81 172 VAL A O 1
ATOM 1288 N N . ALA A 1 173 ? -18.872 -0.694 27.589 1.00 98.62 173 ALA A N 1
ATOM 1289 C CA . ALA A 1 173 ? -20.327 -0.618 27.610 1.00 98.62 173 ALA A CA 1
ATOM 1290 C C . ALA A 1 173 ? -20.920 -1.553 28.676 1.00 98.62 173 ALA A C 1
ATOM 1292 O O . ALA A 1 173 ? -21.723 -1.110 29.497 1.00 98.62 173 ALA A O 1
ATOM 1293 N N . GLU A 1 174 ? -20.478 -2.812 28.718 1.00 98.62 174 GLU A N 1
ATOM 1294 C CA . GLU A 1 174 ? -20.918 -3.793 29.713 1.00 98.62 174 GLU A CA 1
ATOM 1295 C C . GLU A 1 174 ? -20.617 -3.318 31.139 1.00 98.62 174 GLU A C 1
ATOM 1297 O O . GLU A 1 174 ? -21.521 -3.265 31.977 1.00 98.62 174 GLU A O 1
ATOM 1302 N N . ALA A 1 175 ? -19.389 -2.865 31.402 1.00 98.56 175 ALA A N 1
ATOM 1303 C CA . ALA A 1 175 ? -19.010 -2.306 32.695 1.00 98.56 175 ALA A CA 1
ATOM 1304 C C . ALA A 1 175 ? -19.892 -1.105 33.083 1.00 98.56 175 ALA A C 1
ATOM 1306 O O . ALA A 1 175 ? -20.346 -1.017 34.225 1.00 98.56 175 ALA A O 1
ATOM 1307 N N . GLY A 1 176 ? -20.206 -0.216 32.135 1.00 98.62 176 GLY A N 1
ATOM 1308 C CA . GLY A 1 176 ? -21.112 0.913 32.354 1.00 98.62 176 GLY A CA 1
ATOM 1309 C C . GLY A 1 176 ? -22.532 0.482 32.741 1.00 98.62 176 GLY A C 1
ATOM 1310 O O . GLY A 1 176 ? -23.139 1.069 33.647 1.00 98.62 176 GLY A O 1
ATOM 1311 N N . THR A 1 177 ? -23.051 -0.583 32.120 1.00 98.75 177 THR A N 1
ATOM 1312 C CA . THR A 1 177 ? -24.351 -1.159 32.505 1.00 98.75 177 THR A CA 1
ATOM 1313 C C . THR A 1 177 ? -24.312 -1.780 33.901 1.00 98.75 177 THR A C 1
ATOM 1315 O O . THR A 1 177 ? -25.226 -1.549 34.694 1.00 98.75 177 THR A O 1
ATOM 1318 N N . ALA A 1 178 ? -23.234 -2.493 34.242 1.00 98.50 178 ALA A N 1
ATOM 1319 C CA . ALA A 1 178 ? -23.061 -3.123 35.546 1.00 98.50 178 ALA A CA 1
ATOM 1320 C C . ALA A 1 178 ? -22.961 -2.086 36.674 1.00 98.50 178 ALA A C 1
ATOM 1322 O O . ALA A 1 178 ? -23.621 -2.231 37.704 1.00 98.50 178 ALA A O 1
ATOM 1323 N N . VAL A 1 179 ? -22.203 -1.003 36.460 1.00 98.81 179 VAL A N 1
ATOM 1324 C CA . VAL A 1 179 ? -22.120 0.128 37.398 1.00 98.81 179 VAL A CA 1
ATOM 1325 C C . VAL A 1 179 ? -23.498 0.751 37.603 1.00 98.81 179 VAL A C 1
ATOM 1327 O O . VAL A 1 179 ? -23.941 0.889 38.742 1.00 98.81 179 VAL A O 1
ATOM 1330 N N . SER A 1 180 ? -24.218 1.051 36.519 1.00 98.69 180 SER A N 1
ATOM 1331 C CA . SER A 1 180 ? -25.565 1.629 36.604 1.00 98.69 180 SER A CA 1
ATOM 1332 C C . SER A 1 180 ? -26.518 0.724 37.393 1.00 98.69 180 SER A C 1
ATOM 1334 O O . SER A 1 180 ? -27.234 1.189 38.284 1.00 98.69 180 SER A O 1
ATOM 1336 N N . ALA A 1 181 ? -26.497 -0.583 37.122 1.00 98.62 181 ALA A N 1
ATOM 1337 C CA . ALA A 1 181 ? -27.298 -1.566 37.844 1.00 98.62 181 ALA A CA 1
ATOM 1338 C C . ALA A 1 181 ? -26.943 -1.618 39.341 1.00 98.62 181 ALA A C 1
ATOM 1340 O O . ALA A 1 181 ? -27.841 -1.588 40.188 1.00 98.62 181 ALA A O 1
ATOM 1341 N N . ALA A 1 182 ? -25.651 -1.629 39.680 1.00 98.56 182 ALA A N 1
ATOM 1342 C CA . ALA A 1 182 ? -25.177 -1.622 41.061 1.00 98.56 182 ALA A CA 1
ATOM 1343 C C . ALA A 1 182 ? -25.598 -0.347 41.807 1.00 98.56 182 ALA A C 1
ATOM 1345 O O . ALA A 1 182 ? -26.059 -0.412 42.948 1.00 98.56 182 ALA A O 1
ATOM 1346 N N . GLU A 1 183 ? -25.519 0.816 41.160 1.00 98.75 183 GLU A N 1
ATOM 1347 C CA . GLU A 1 183 ? -26.004 2.068 41.734 1.00 98.75 183 GLU A CA 1
ATOM 1348 C C . GLU A 1 183 ? -27.516 2.053 41.986 1.00 98.75 183 GLU A C 1
ATOM 1350 O O . GLU A 1 183 ? -27.978 2.522 43.031 1.00 98.75 183 GLU A O 1
ATOM 1355 N N . HIS A 1 184 ? -28.303 1.517 41.048 1.00 98.75 184 HIS A N 1
ATOM 1356 C CA . HIS A 1 184 ? -29.744 1.351 41.232 1.00 98.75 184 HIS A CA 1
ATOM 1357 C C . HIS A 1 184 ? -30.051 0.434 42.419 1.00 98.75 184 HIS A C 1
ATOM 1359 O O . HIS A 1 184 ? -30.846 0.812 43.283 1.00 98.75 184 HIS A O 1
ATOM 1365 N N . ALA A 1 185 ? -29.377 -0.713 42.513 1.00 98.56 185 ALA A N 1
ATOM 1366 C CA . ALA A 1 185 ? -29.522 -1.635 43.634 1.00 98.56 185 ALA A CA 1
ATOM 1367 C C . ALA A 1 185 ? -29.157 -0.970 44.973 1.00 98.56 185 ALA A C 1
ATOM 1369 O O . ALA A 1 185 ? -29.896 -1.098 45.951 1.00 98.56 185 ALA A O 1
ATOM 1370 N N . LEU A 1 186 ? -28.074 -0.185 45.016 1.00 98.69 186 LEU A N 1
ATOM 1371 C CA . LEU A 1 186 ? -27.668 0.564 46.206 1.00 98.69 186 LEU A CA 1
ATOM 1372 C C . LEU A 1 186 ? -28.716 1.610 46.616 1.00 98.69 186 LEU A C 1
ATOM 1374 O O . LEU A 1 186 ? -29.013 1.757 47.805 1.00 98.69 186 LEU A O 1
ATOM 1378 N N . ARG A 1 187 ? -29.295 2.340 45.652 1.00 98.69 187 ARG A N 1
ATOM 1379 C CA . ARG A 1 187 ? -30.376 3.305 45.916 1.00 98.69 187 ARG A CA 1
ATOM 1380 C C . ARG A 1 187 ? -31.600 2.616 46.520 1.00 98.69 187 ARG A C 1
ATOM 1382 O O . ARG A 1 187 ? -32.137 3.113 47.511 1.00 98.69 187 ARG A O 1
ATOM 1389 N N . GLU A 1 188 ? -32.006 1.471 45.982 1.00 98.69 188 GLU A N 1
ATOM 1390 C CA . GLU A 1 188 ? -33.129 0.699 46.522 1.00 98.69 188 GLU A CA 1
ATOM 1391 C C . GLU A 1 188 ? -32.836 0.134 47.916 1.00 98.69 188 GLU A C 1
ATOM 1393 O O . GLU A 1 188 ? -33.652 0.299 48.827 1.00 98.69 188 GLU A O 1
ATOM 1398 N N . ALA A 1 189 ? -31.645 -0.427 48.137 1.00 98.44 189 ALA A N 1
ATOM 1399 C CA . ALA A 1 189 ? -31.227 -0.910 49.451 1.00 98.44 189 ALA A CA 1
ATOM 1400 C C . ALA A 1 189 ? -31.259 0.210 50.506 1.00 98.44 189 ALA A C 1
ATOM 1402 O O . ALA A 1 189 ? -31.806 0.025 51.594 1.00 98.44 189 ALA A O 1
ATOM 1403 N N . ARG A 1 190 ? -30.771 1.414 50.168 1.00 98.56 190 ARG A N 1
ATOM 1404 C CA . ARG A 1 190 ? -30.847 2.597 51.047 1.00 98.56 190 ARG A CA 1
ATOM 1405 C C . ARG A 1 190 ? -32.289 3.004 51.353 1.00 98.56 190 ARG A C 1
ATOM 1407 O O . ARG A 1 190 ? -32.594 3.354 52.493 1.00 98.56 190 ARG A O 1
ATOM 1414 N N . ARG A 1 191 ? -33.195 2.941 50.370 1.00 98.56 191 ARG A N 1
ATOM 1415 C CA . ARG A 1 191 ? -34.629 3.222 50.579 1.00 98.56 191 ARG A CA 1
ATOM 1416 C C . ARG A 1 191 ? -35.262 2.212 51.531 1.00 98.56 191 ARG A C 1
ATOM 1418 O O . ARG A 1 191 ? -36.003 2.612 52.428 1.00 98.56 191 ARG A O 1
ATOM 1425 N N . VAL A 1 192 ? -34.970 0.924 51.354 1.00 98.62 192 VAL A N 1
ATOM 1426 C CA . VAL A 1 192 ? -35.452 -0.151 52.234 1.00 98.62 192 VAL A CA 1
ATOM 1427 C C . VAL A 1 192 ? -34.914 0.030 53.651 1.00 98.62 192 VAL A C 1
ATOM 1429 O O . VAL A 1 192 ? -35.715 0.096 54.582 1.00 98.62 192 VAL A O 1
ATOM 1432 N N . ALA A 1 193 ? -33.602 0.218 53.811 1.00 98.31 193 ALA A N 1
ATOM 1433 C CA . ALA A 1 193 ? -32.973 0.466 55.107 1.00 98.31 193 ALA A CA 1
ATOM 1434 C C . ALA A 1 193 ? -33.576 1.694 55.810 1.00 98.31 193 ALA A C 1
ATOM 1436 O O . ALA A 1 193 ? -33.956 1.618 56.975 1.00 98.31 193 ALA A O 1
ATOM 1437 N N . GLY A 1 194 ? -33.770 2.803 55.087 1.00 98.44 194 GLY A N 1
ATOM 1438 C CA . GLY A 1 194 ? -34.402 4.004 55.635 1.00 98.44 194 GLY A CA 1
ATOM 1439 C C . GLY A 1 194 ? -35.866 3.801 56.046 1.00 98.44 194 GLY A C 1
ATOM 1440 O O . GLY A 1 194 ? -36.320 4.395 57.023 1.00 98.44 194 GLY A O 1
ATOM 1441 N N . ARG A 1 195 ? -36.632 2.963 55.332 1.00 98.19 195 ARG A N 1
ATOM 1442 C CA . ARG A 1 195 ? -38.000 2.587 55.739 1.00 98.19 195 ARG A CA 1
ATOM 1443 C C . ARG A 1 195 ? -37.999 1.724 57.000 1.00 98.19 195 ARG A C 1
ATOM 1445 O O . ARG A 1 195 ? -38.802 1.995 57.888 1.00 98.19 195 ARG A O 1
ATOM 1452 N N . ALA A 1 196 ? -37.104 0.740 57.077 1.00 97.94 196 ALA A N 1
ATOM 1453 C CA . ALA A 1 196 ? -36.964 -0.137 58.236 1.00 97.94 196 ALA A CA 1
ATOM 1454 C C . ALA A 1 196 ? -36.549 0.650 59.489 1.00 97.94 196 ALA A C 1
ATOM 1456 O O . ALA A 1 196 ? -37.221 0.552 60.510 1.00 97.94 196 ALA A O 1
ATOM 1457 N N . ALA A 1 197 ? -35.537 1.516 59.384 1.00 97.81 197 ALA A N 1
ATOM 1458 C CA . ALA A 1 197 ? -35.090 2.370 60.486 1.00 97.81 197 ALA A CA 1
ATOM 1459 C C . ALA A 1 197 ? -36.222 3.261 61.027 1.00 97.81 197 ALA A C 1
ATOM 1461 O O . ALA A 1 197 ? -36.448 3.324 62.230 1.00 97.81 197 ALA A O 1
ATOM 1462 N N . ARG A 1 198 ? -37.008 3.886 60.137 1.00 97.81 198 ARG A N 1
ATOM 1463 C CA . ARG A 1 198 ? -38.189 4.669 60.543 1.00 97.81 198 ARG A CA 1
ATOM 1464 C C . ARG A 1 198 ? -39.274 3.824 61.210 1.00 97.81 198 ARG A C 1
ATOM 1466 O O . ARG A 1 198 ? -40.017 4.346 62.031 1.00 97.81 198 ARG A O 1
ATOM 1473 N N . ALA A 1 199 ? -39.432 2.561 60.818 1.00 97.12 199 ALA A N 1
ATOM 1474 C CA . ALA A 1 199 ? -40.391 1.665 61.456 1.00 97.12 199 ALA A CA 1
ATOM 1475 C C . ALA A 1 199 ? -39.948 1.294 62.876 1.00 97.12 199 ALA A C 1
ATOM 1477 O O . ALA A 1 199 ? -40.768 1.382 63.783 1.00 97.12 199 ALA A O 1
ATOM 1478 N N . VAL A 1 200 ? -38.663 0.973 63.064 1.00 97.56 200 VAL A N 1
ATOM 1479 C CA . VAL A 1 200 ? -38.065 0.726 64.387 1.00 97.56 200 VAL A CA 1
ATOM 1480 C C . VAL A 1 200 ? -38.259 1.941 65.295 1.00 97.56 200 VAL A C 1
ATOM 1482 O O . VAL A 1 200 ? -38.871 1.806 66.346 1.00 97.56 200 VAL A O 1
ATOM 1485 N N . GLN A 1 201 ? -37.888 3.139 64.832 1.00 96.38 201 GLN A N 1
ATOM 1486 C CA . GLN A 1 201 ? -38.027 4.370 65.618 1.00 96.38 201 GLN A CA 1
ATOM 1487 C C . GLN A 1 201 ? -39.478 4.650 66.048 1.00 96.38 201 GLN A C 1
ATOM 1489 O O . GLN A 1 201 ? -39.723 5.100 67.162 1.00 96.38 201 GLN A O 1
ATOM 1494 N N . ARG A 1 202 ? -40.465 4.378 65.180 1.00 95.94 202 ARG A N 1
ATOM 1495 C CA . ARG A 1 202 ? -41.885 4.528 65.543 1.00 95.94 202 ARG A CA 1
ATOM 1496 C C . ARG A 1 202 ? -42.326 3.530 66.609 1.00 95.94 202 ARG A C 1
ATOM 1498 O O . ARG A 1 202 ? -43.129 3.896 67.456 1.00 95.94 202 ARG A O 1
ATOM 1505 N N . LEU A 1 203 ? -41.850 2.287 66.542 1.00 96.31 203 LEU A N 1
ATOM 1506 C CA . LEU A 1 203 ? -42.176 1.261 67.535 1.00 96.31 203 LEU A CA 1
ATOM 1507 C C . LEU A 1 203 ? -41.535 1.579 68.889 1.00 96.31 203 LEU A C 1
ATOM 1509 O O . LEU A 1 203 ? -42.193 1.430 69.910 1.00 96.31 203 LEU A O 1
ATOM 1513 N N . GLU A 1 204 ? -40.296 2.076 68.894 1.00 95.50 204 GLU A N 1
ATOM 1514 C CA . GLU A 1 204 ? -39.615 2.538 70.110 1.00 95.50 204 GLU A CA 1
ATOM 1515 C C . GLU A 1 204 ? -40.375 3.698 70.771 1.00 95.50 204 GLU A C 1
ATOM 1517 O O . GLU A 1 204 ? -40.670 3.634 71.959 1.00 95.50 204 GLU A O 1
ATOM 1522 N N . GLN A 1 205 ? -40.803 4.702 69.995 1.00 93.06 205 GLN A N 1
ATOM 1523 C CA . GLN A 1 205 ? -41.599 5.833 70.503 1.00 93.06 205 GLN A CA 1
ATOM 1524 C C . GLN A 1 205 ? -42.978 5.433 71.048 1.00 93.06 205 GLN A C 1
ATOM 1526 O O . GLN A 1 205 ? -43.526 6.130 71.890 1.00 93.06 205 GLN A O 1
ATOM 1531 N N . GLN A 1 206 ? -43.568 4.344 70.549 1.00 91.44 206 GLN A N 1
ATOM 1532 C CA . GLN A 1 206 ? -44.838 3.813 71.060 1.00 91.44 206 GLN A CA 1
ATOM 1533 C C . GLN A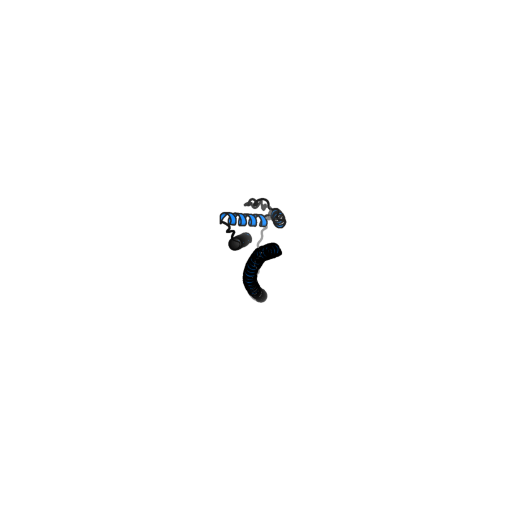 1 206 ? -44.658 2.967 72.328 1.00 91.44 206 GLN A C 1
ATOM 1535 O O . GLN A 1 206 ? -45.643 2.681 73.006 1.00 91.44 206 GLN A O 1
ATOM 1540 N N . ALA A 1 207 ? -43.430 2.530 72.615 1.00 85.12 207 ALA A N 1
ATOM 1541 C CA . ALA A 1 207 ? -43.092 1.683 73.752 1.00 85.12 207 ALA A CA 1
ATOM 1542 C C . ALA A 1 207 ? -42.556 2.469 74.962 1.00 85.12 207 ALA A C 1
ATOM 1544 O O . ALA A 1 207 ? -42.457 1.888 76.042 1.00 85.12 207 ALA A O 1
ATOM 1545 N N . GLU A 1 208 ? -42.227 3.757 74.808 1.00 66.75 208 GLU A N 1
ATOM 1546 C CA . GLU A 1 208 ? -41.962 4.658 75.937 1.00 66.75 208 GLU A CA 1
ATOM 1547 C C . GLU A 1 208 ? -43.298 5.174 76.529 1.00 66.75 208 GLU A C 1
ATOM 1549 O O . GLU A 1 208 ? -44.054 5.829 75.806 1.00 66.75 208 GLU A O 1
ATOM 1554 N N . PRO A 1 209 ? -43.627 4.838 77.797 1.00 59.44 209 PRO A N 1
ATOM 1555 C CA . PRO A 1 209 ? -44.880 5.207 78.468 1.00 59.44 209 PRO A CA 1
ATOM 1556 C C . PRO A 1 209 ? -44.922 6.646 79.001 1.00 59.44 209 PRO A C 1
ATOM 1558 O O . PRO A 1 209 ? -43.852 7.211 79.323 1.00 59.44 209 PRO A O 1
#

Sequence (209 aa):
MASRQQHQLVTALARTAADLARTAGQPVSDPVLHEIEQTLHGVLAHPGVAEQWSRGRLVKVPEAAVGFADVTPGTVPTRPAPAEGPTPRKEPEPGKEQGRASERRMRDLGRARTEAEEADAEVGRRGQELGEARDRQAAAGSHAEEAADRVRRAEHELGEARKAESAAGAVVAEAGTAVSAAEHALREARRVAGRAARAVQRLEQQAEP